Protein AF-A0A9W6WG86-F1 (afdb_monomer_lite)

Organism: Candida boidinii (NCBI:txid5477)

Sequence (240 aa):
MYLGVIKAGKPDTDNTTSKIIGYDLSSEAIPIIKFFTWFSIWSIPNFKLMKNILLVDENWELSTNLNFEIFNELIKLTKLAKSDLNLQNMKPIWLILFPEVNIFSKRDYYLQSELIEKYYLPKLNNLLYPRYSGIYNTIKALNYSNFSKLLDITIIYYRINKQNGDLIFQSPNLIEILFNNLPNGYKYNVLINVREKNLNKISDKRAKLEKWLERRWVKKDTIIENLKKDISKDFEKKII

Foldseek 3Di:
DWKWKQKQDDDDDDDDDDDDDDDDCPQDQAAQEWEDAQLAIDSDDDPVNVVSVVPPDRLDADDPVSLLVRCVVVQVLSVVLVPPPPVRNRHMYIYIYDQLNDDDDPVQLVVQVVVCVVVVADRFDQGHDGRQRRVLSVLLNPLPGSRFKIKTKDKWKWFQDPPPRDIDTDDDDPCLVVVQPDPPHTDIDIDMDIDIDTSNPADSDRVRNSVVVSVVSVVVRVVVVVVVVVVVVVSVVVVD

pLDDT: mean 79.05, std 17.45, range [31.5, 94.69]

Radius of gyration: 19.94 Å; chains: 1; bounding box: 44×52×59 Å

Secondary structure (DSSP, 8-state):
-EEEEEEES---------------GGGS---EEEEEETTEEESS--HHHHHHHHHS-TT----HHHHHHHHHHHHHHHHHHHHSS-TTS-PPEEEEE-TT-SPP-HHHHHHHHHHHHHTTPPP-SSSPPPPSHHHHHHHHHHTTSS--EEEEEEEEEEEE-TTT--EE--PPPHHHHHTTTSTT----EEEEEEEEEEGGGS--SHHHHHHHHHHHHHHHHHHHHHHHHHHHHHHHHHH-

Structure (mmCIF, N/CA/C/O backbone):
data_AF-A0A9W6WG86-F1
#
_entry.id   AF-A0A9W6WG86-F1
#
loop_
_atom_site.group_PDB
_atom_site.id
_atom_site.type_symbol
_atom_site.label_atom_id
_atom_site.label_alt_id
_atom_site.label_comp_id
_atom_site.label_asym_id
_atom_site.label_entity_id
_atom_site.label_seq_id
_atom_site.pdbx_PDB_ins_code
_atom_site.Cartn_x
_atom_site.Cartn_y
_atom_site.Cartn_z
_atom_site.occupancy
_atom_site.B_iso_or_equiv
_atom_site.auth_seq_id
_atom_site.auth_comp_id
_atom_site.auth_asym_id
_atom_site.auth_atom_id
_atom_site.pdbx_PDB_model_num
ATOM 1 N N . MET A 1 1 ? 6.369 0.958 -6.674 1.00 31.86 1 MET A N 1
ATOM 2 C CA . MET A 1 1 ? 6.137 1.294 -5.250 1.00 31.86 1 MET A CA 1
ATOM 3 C C . MET A 1 1 ? 4.636 1.449 -5.040 1.00 31.86 1 MET A C 1
ATOM 5 O O . MET A 1 1 ? 3.997 2.145 -5.825 1.00 31.86 1 MET A O 1
ATOM 9 N N . TYR A 1 2 ? 4.064 0.727 -4.075 1.00 31.50 2 TYR A N 1
ATOM 10 C CA . TYR A 1 2 ? 2.634 0.781 -3.750 1.00 31.50 2 TYR A CA 1
ATOM 11 C C . TYR A 1 2 ? 2.368 1.910 -2.752 1.00 31.50 2 TYR A C 1
ATOM 13 O O . TYR A 1 2 ? 3.147 2.088 -1.824 1.00 31.50 2 TYR A O 1
ATOM 21 N N . LEU A 1 3 ? 1.257 2.628 -2.913 1.00 37.34 3 LEU A N 1
ATOM 22 C CA . LEU A 1 3 ? 0.784 3.617 -1.948 1.00 37.34 3 LEU A CA 1
ATOM 23 C C . LEU A 1 3 ? -0.713 3.373 -1.723 1.00 37.34 3 LEU A C 1
ATOM 25 O O . LEU A 1 3 ? -1.521 3.532 -2.638 1.00 37.34 3 LEU A O 1
ATOM 29 N N . GLY A 1 4 ? -1.101 2.932 -0.530 1.00 34.00 4 GLY A N 1
ATOM 30 C CA . GLY A 1 4 ? -2.505 2.955 -0.127 1.00 34.00 4 GLY A CA 1
ATOM 31 C C . GLY A 1 4 ? -2.763 4.303 0.512 1.00 34.00 4 GLY A C 1
ATOM 32 O O . GLY A 1 4 ? -2.259 4.515 1.603 1.00 34.00 4 GLY A O 1
ATOM 33 N N . VAL A 1 5 ? -3.485 5.208 -0.145 1.00 41.06 5 VAL A N 1
ATOM 34 C CA . VAL A 1 5 ? -3.792 6.533 0.418 1.00 41.06 5 VAL A CA 1
ATOM 35 C C . VAL A 1 5 ? -5.241 6.533 0.872 1.00 41.06 5 VAL A C 1
ATOM 37 O O . VAL A 1 5 ? -6.146 6.373 0.065 1.00 41.06 5 VAL A O 1
ATOM 40 N N . ILE A 1 6 ? -5.498 6.711 2.159 1.00 40.00 6 ILE A N 1
ATOM 41 C CA . ILE A 1 6 ? -6.856 6.882 2.674 1.00 40.00 6 ILE A CA 1
ATOM 42 C C . ILE A 1 6 ? -7.103 8.384 2.797 1.00 40.00 6 ILE A C 1
ATOM 44 O O . ILE A 1 6 ? -6.425 9.062 3.572 1.00 40.00 6 ILE A O 1
ATOM 48 N N . LYS A 1 7 ? -8.038 8.905 1.992 1.00 33.34 7 LYS A N 1
ATOM 49 C CA . LYS A 1 7 ? -8.407 10.329 1.943 1.00 33.34 7 LYS A CA 1
ATOM 50 C C . LYS A 1 7 ? -9.557 10.568 2.923 1.00 33.34 7 LYS A C 1
ATOM 52 O O . LYS A 1 7 ? -10.623 9.963 2.793 1.00 33.34 7 LYS A O 1
ATOM 57 N N . ALA A 1 8 ? -9.360 11.479 3.874 1.00 33.34 8 ALA A N 1
ATOM 58 C CA . ALA A 1 8 ? -10.456 12.141 4.580 1.00 33.34 8 ALA A CA 1
ATOM 59 C C . ALA A 1 8 ? -10.755 13.480 3.886 1.00 33.34 8 ALA A C 1
ATOM 61 O O . ALA A 1 8 ? -9.876 14.334 3.783 1.00 33.34 8 ALA A O 1
ATOM 62 N N . GLY A 1 9 ? -11.981 13.645 3.383 1.00 38.25 9 GLY A N 1
ATOM 63 C CA . GLY A 1 9 ? -12.442 14.850 2.687 1.00 38.25 9 GLY A CA 1
ATOM 64 C C . GLY A 1 9 ? -13.835 14.664 2.074 1.00 38.25 9 GLY A C 1
ATOM 65 O O . GLY A 1 9 ? -14.315 13.532 1.974 1.00 38.25 9 GLY A O 1
ATOM 66 N N . LYS A 1 10 ? -14.488 15.777 1.712 1.00 33.28 10 LYS A N 1
ATOM 67 C CA . LYS A 1 10 ? -15.866 15.852 1.185 1.00 33.28 10 LYS A CA 1
ATOM 68 C C . LYS A 1 10 ? -16.090 14.845 0.032 1.00 33.28 10 LYS A C 1
ATOM 70 O O . LYS A 1 10 ? -15.150 14.580 -0.719 1.00 33.28 10 LYS A O 1
ATOM 75 N N . PRO A 1 11 ? -17.293 14.254 -0.123 1.00 33.31 11 PRO A N 1
ATOM 76 C CA . PRO A 1 11 ? -17.623 13.540 -1.352 1.00 33.31 11 PRO A CA 1
ATOM 77 C C . PRO A 1 11 ? -17.523 14.521 -2.525 1.00 33.31 11 PRO A C 1
ATOM 79 O O . PRO A 1 11 ? -18.187 15.554 -2.514 1.00 33.31 11 PRO A O 1
ATOM 82 N N . ASP A 1 12 ? -16.662 14.214 -3.492 1.00 38.97 12 ASP A N 1
ATOM 83 C CA . ASP A 1 12 ? -16.527 14.992 -4.722 1.00 38.97 12 ASP A CA 1
ATOM 84 C C . ASP A 1 12 ? -17.843 14.845 -5.515 1.00 38.97 12 ASP A C 1
ATOM 86 O O . ASP A 1 12 ? -18.096 13.806 -6.125 1.00 38.97 12 ASP A O 1
ATOM 90 N N . THR A 1 13 ? -18.734 15.837 -5.440 1.00 38.59 13 THR A N 1
ATOM 91 C CA . THR A 1 13 ? -19.790 16.027 -6.437 1.00 38.59 13 THR A CA 1
ATOM 92 C C . THR A 1 13 ? -19.152 16.773 -7.595 1.00 38.59 13 THR A C 1
ATOM 94 O O . THR A 1 13 ? -18.907 17.961 -7.452 1.00 38.59 13 THR A O 1
ATOM 97 N N . ASP A 1 14 ? -18.807 16.070 -8.674 1.00 35.75 14 ASP A N 1
ATOM 98 C CA . ASP A 1 14 ? -19.058 16.544 -10.039 1.00 35.75 14 ASP A CA 1
ATOM 99 C C . ASP A 1 14 ? -18.673 15.488 -11.085 1.00 35.75 14 ASP A C 1
ATOM 101 O O . ASP A 1 14 ? -17.540 15.017 -11.178 1.00 35.75 14 ASP A O 1
ATOM 105 N N . ASN A 1 15 ? -19.671 15.118 -11.890 1.00 40.50 15 ASN A N 1
ATOM 106 C CA . ASN A 1 15 ? -19.494 14.456 -13.173 1.00 40.50 15 ASN A CA 1
ATOM 107 C C . ASN A 1 15 ? -18.998 15.509 -14.169 1.00 40.50 15 ASN A C 1
ATOM 109 O O . ASN A 1 15 ? -19.814 16.233 -14.732 1.00 40.50 15 ASN A O 1
ATOM 113 N N . THR A 1 16 ? -17.700 15.574 -14.446 1.00 35.38 16 THR A N 1
ATOM 114 C CA . THR A 1 16 ? -17.214 16.265 -15.647 1.00 35.38 16 THR A CA 1
ATOM 115 C C .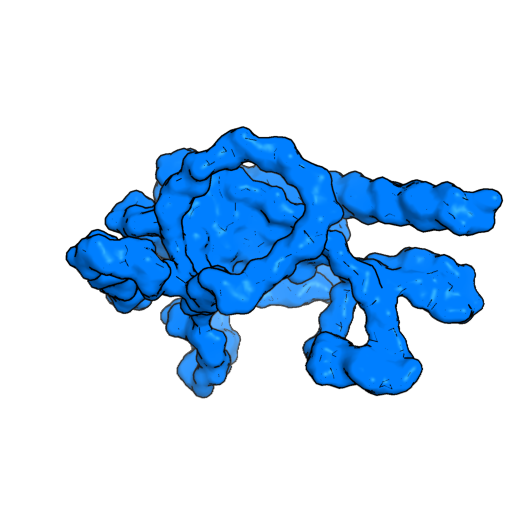 THR A 1 16 ? -16.031 15.532 -16.270 1.00 35.38 16 THR A C 1
ATOM 117 O O . THR A 1 16 ? -14.985 15.295 -15.674 1.00 35.38 16 THR A O 1
ATOM 120 N N . THR A 1 17 ? -16.243 15.138 -17.522 1.00 39.38 17 THR A N 1
ATOM 121 C CA . THR A 1 17 ? -15.258 14.635 -18.479 1.00 39.38 17 THR A CA 1
ATOM 122 C C . THR A 1 17 ? -14.070 15.592 -18.596 1.00 39.38 17 THR A C 1
ATOM 124 O O . THR A 1 17 ? -14.258 16.729 -19.028 1.00 39.38 17 THR A O 1
ATOM 127 N N . SER A 1 18 ? -12.850 15.152 -18.275 1.00 35.91 18 SER A N 1
ATOM 128 C CA . SER A 1 18 ? -11.655 15.995 -18.388 1.00 35.91 18 SER A CA 1
ATOM 129 C C . SER A 1 18 ? -10.766 15.603 -19.573 1.00 35.91 18 SER A C 1
ATOM 131 O O . SER A 1 18 ? -10.095 14.572 -19.599 1.00 35.91 18 SER A O 1
ATOM 133 N N . LYS A 1 19 ? -10.738 16.503 -20.564 1.00 33.78 19 LYS A N 1
ATOM 134 C CA . LYS A 1 19 ? -9.558 16.768 -21.396 1.00 33.78 19 LYS A CA 1
ATOM 135 C C . LYS A 1 19 ? -8.449 17.258 -20.456 1.00 33.78 19 LYS A C 1
ATOM 137 O O . LYS A 1 19 ? -8.702 18.121 -19.620 1.00 33.78 19 LYS A O 1
ATOM 142 N N . ILE A 1 20 ? -7.246 16.701 -20.576 1.00 42.41 20 ILE A N 1
ATOM 143 C CA . ILE A 1 20 ? -6.110 17.026 -19.703 1.00 42.41 20 ILE A CA 1
ATOM 144 C C . ILE A 1 20 ? -5.579 18.413 -20.089 1.00 42.41 20 ILE A C 1
ATOM 146 O O . ILE A 1 20 ? -4.852 18.556 -21.069 1.00 42.41 20 ILE A O 1
ATOM 150 N N . ILE A 1 21 ? -5.973 19.429 -19.325 1.00 35.91 21 ILE A N 1
ATOM 151 C CA . ILE A 1 21 ? -5.369 20.765 -19.297 1.00 35.91 21 ILE A CA 1
ATOM 152 C C . ILE A 1 21 ? -4.669 20.861 -17.938 1.00 35.91 21 ILE A C 1
ATOM 154 O O . ILE A 1 21 ? -5.223 20.406 -16.938 1.00 35.91 21 ILE A O 1
ATOM 158 N N . GLY A 1 22 ? -3.427 21.352 -17.915 1.00 38.06 22 GLY A N 1
ATOM 159 C CA . GLY A 1 22 ? -2.610 21.433 -16.702 1.00 38.06 22 GLY A CA 1
ATOM 160 C C . GLY A 1 22 ? -3.367 22.089 -15.546 1.00 38.06 22 GLY A C 1
ATOM 161 O O . GLY A 1 22 ? -3.890 23.190 -15.696 1.00 38.06 22 GLY A O 1
ATOM 162 N N . TYR A 1 23 ? -3.439 21.387 -14.417 1.00 45.69 23 TYR A N 1
ATOM 163 C CA . TYR A 1 23 ? -4.102 21.858 -13.206 1.00 45.69 23 TYR A CA 1
ATOM 164 C C . TYR A 1 23 ? -3.148 22.763 -12.418 1.00 45.69 23 TYR A C 1
ATOM 166 O O . TYR A 1 23 ? -2.029 22.359 -12.098 1.00 45.69 23 TYR A O 1
ATOM 174 N N . ASP A 1 24 ? -3.589 23.983 -12.114 1.00 38.53 24 ASP A N 1
ATOM 175 C CA . ASP A 1 24 ? -2.878 24.915 -11.240 1.00 38.53 24 ASP A CA 1
ATOM 176 C C . ASP A 1 24 ? -3.081 24.510 -9.768 1.00 38.53 24 ASP A C 1
ATOM 178 O O . ASP A 1 24 ? -4.187 24.576 -9.232 1.00 38.53 24 ASP A O 1
ATOM 182 N N . LEU A 1 25 ? -2.005 24.053 -9.122 1.00 52.09 25 LEU A N 1
ATOM 183 C CA . LEU A 1 25 ? -1.993 23.534 -7.746 1.00 52.09 25 LEU A CA 1
ATOM 184 C C . LEU A 1 25 ? -1.896 24.638 -6.677 1.00 52.09 25 LEU A C 1
ATOM 186 O O . LEU A 1 25 ? -1.922 24.335 -5.486 1.00 52.09 25 LEU A O 1
ATOM 190 N N . SER A 1 26 ? -1.749 25.908 -7.072 1.00 53.91 26 SER A N 1
ATOM 191 C CA . SER A 1 26 ? -1.513 27.026 -6.144 1.00 53.91 26 SER A CA 1
ATOM 192 C C . SER A 1 26 ? -2.712 27.364 -5.245 1.00 53.91 26 SER A C 1
ATOM 194 O O . SER A 1 26 ? -2.532 27.948 -4.176 1.00 53.91 26 SER A O 1
ATOM 196 N N . SER A 1 27 ? -3.921 26.965 -5.649 1.00 54.91 27 SER A N 1
ATOM 197 C CA . SER A 1 27 ? -5.179 27.248 -4.945 1.00 54.91 27 SER A CA 1
ATOM 198 C C . SER A 1 27 ? -5.667 26.113 -4.034 1.00 54.91 27 SER A C 1
ATOM 200 O O . SER A 1 27 ? -6.603 26.310 -3.258 1.00 54.91 27 SER A O 1
ATOM 202 N N . GLU A 1 28 ? -5.039 24.933 -4.082 1.00 61.84 28 GLU A N 1
ATOM 203 C CA . GLU A 1 28 ? -5.470 23.781 -3.290 1.00 61.84 28 GLU A CA 1
ATOM 204 C C . GLU A 1 28 ? -4.754 23.695 -1.936 1.00 61.84 28 GLU A C 1
ATOM 206 O O . GLU A 1 28 ? -3.539 23.858 -1.801 1.00 61.84 28 GLU A O 1
ATOM 211 N N . ALA A 1 29 ? -5.523 23.376 -0.895 1.00 65.94 29 ALA A N 1
ATOM 212 C CA . ALA A 1 29 ? -4.986 23.129 0.432 1.00 65.94 29 ALA A CA 1
ATOM 213 C C 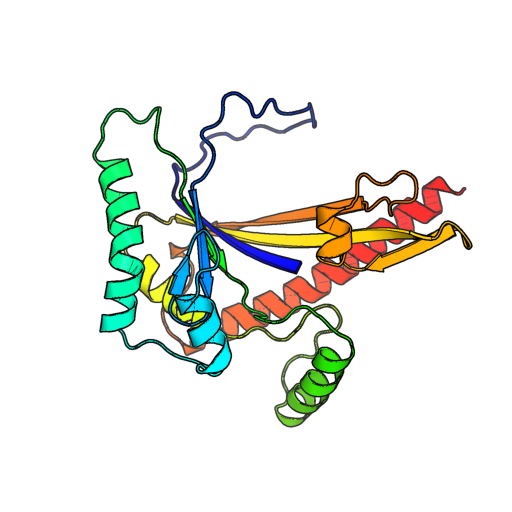. ALA A 1 29 ? -4.102 21.867 0.429 1.00 65.94 29 ALA A C 1
ATOM 215 O O . ALA A 1 29 ? -4.594 20.749 0.268 1.00 65.94 29 ALA A O 1
ATOM 216 N N . ILE A 1 30 ? -2.796 22.043 0.663 1.00 74.25 30 ILE A N 1
ATOM 217 C CA . ILE A 1 30 ? -1.825 20.939 0.722 1.00 74.25 30 ILE A CA 1
ATOM 218 C C . ILE A 1 30 ? -2.271 19.904 1.774 1.00 74.25 30 ILE A C 1
ATOM 220 O O . ILE A 1 30 ? -2.475 20.276 2.941 1.00 74.25 30 ILE A O 1
ATOM 224 N N . PRO A 1 31 ? -2.402 18.612 1.405 1.00 81.62 31 PRO A N 1
ATOM 225 C CA . PRO A 1 31 ? -2.816 17.576 2.337 1.00 81.62 31 PRO A CA 1
ATOM 226 C C . PRO A 1 31 ? -1.791 17.363 3.451 1.00 81.62 31 PRO A C 1
ATOM 228 O O . PRO A 1 31 ? -0.579 17.389 3.234 1.00 81.62 31 PRO A O 1
ATOM 231 N N . ILE A 1 32 ? -2.282 17.052 4.650 1.00 84.31 32 ILE A N 1
ATOM 232 C CA . ILE A 1 32 ? -1.442 16.556 5.740 1.00 84.31 32 ILE A CA 1
ATOM 233 C C . ILE A 1 32 ? -1.171 15.076 5.481 1.00 84.31 32 ILE A C 1
ATOM 235 O O . ILE A 1 32 ? -2.072 14.240 5.577 1.00 84.31 32 ILE A O 1
ATOM 239 N N . ILE A 1 33 ? 0.085 14.756 5.181 1.00 88.12 33 ILE A N 1
ATOM 240 C CA . ILE A 1 33 ? 0.518 13.390 4.894 1.00 88.12 33 ILE A CA 1
ATOM 241 C C . ILE A 1 33 ? 0.973 12.704 6.185 1.00 88.12 33 ILE A C 1
ATOM 243 O O . ILE A 1 33 ? 1.777 13.230 6.968 1.00 88.12 33 ILE A O 1
ATOM 247 N N . LYS A 1 34 ? 0.433 11.510 6.409 1.00 91.12 34 LYS A N 1
ATOM 248 C CA . LYS A 1 34 ? 0.747 10.628 7.529 1.00 91.12 34 LYS A CA 1
ATOM 249 C C . LYS A 1 34 ? 1.015 9.235 6.984 1.00 91.12 34 LYS A C 1
ATOM 251 O O . LYS A 1 34 ? 0.309 8.770 6.101 1.00 91.12 34 LYS A O 1
ATOM 256 N N . PHE A 1 35 ? 1.997 8.553 7.538 1.00 91.31 35 PHE A N 1
ATOM 257 C CA . PHE A 1 35 ? 2.336 7.173 7.230 1.00 91.31 35 PHE A CA 1
ATOM 258 C C . PHE A 1 35 ? 2.024 6.316 8.443 1.00 91.31 35 PHE A C 1
ATOM 260 O O . PHE A 1 35 ? 2.289 6.739 9.567 1.00 91.31 35 PHE A O 1
ATOM 267 N N .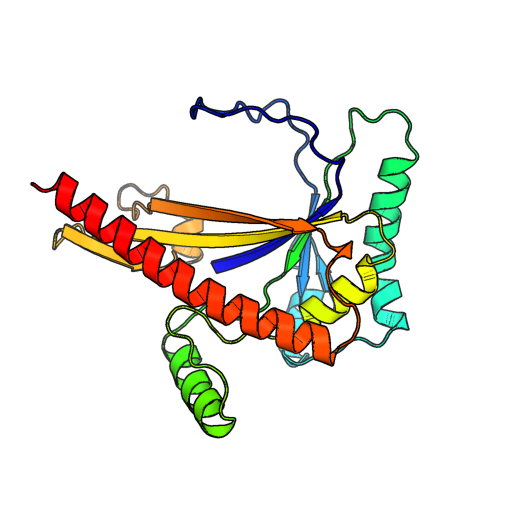 PHE A 1 36 ? 1.491 5.117 8.224 1.00 91.25 36 PHE A N 1
ATOM 268 C CA . PHE A 1 36 ? 1.298 4.141 9.291 1.00 91.25 36 PHE A CA 1
ATOM 269 C C . PHE A 1 36 ? 2.083 2.870 9.008 1.00 91.25 36 PHE A C 1
ATOM 271 O O . PHE A 1 36 ? 1.788 2.133 8.066 1.00 91.25 36 PHE A O 1
ATOM 278 N N . THR A 1 37 ? 3.106 2.643 9.828 1.00 87.50 37 THR A N 1
ATOM 279 C CA . THR A 1 37 ? 4.024 1.504 9.733 1.00 87.50 37 THR A CA 1
ATOM 280 C C . THR A 1 37 ? 4.633 1.213 11.116 1.00 87.50 37 THR A C 1
ATOM 282 O O . THR A 1 37 ? 4.795 2.134 11.916 1.00 87.50 37 THR A O 1
ATOM 285 N N . TRP A 1 38 ? 4.921 -0.060 11.427 1.00 83.81 38 TRP A N 1
ATOM 286 C CA . TRP A 1 38 ? 5.523 -0.522 12.698 1.00 83.81 38 TRP A CA 1
ATOM 287 C C . TRP A 1 38 ? 4.997 0.195 13.962 1.00 83.81 38 TRP A C 1
ATOM 289 O O . TRP A 1 38 ? 5.741 0.900 14.651 1.00 83.81 38 TRP A O 1
ATOM 299 N N . PHE A 1 39 ? 3.701 0.031 14.267 1.00 84.56 39 PHE A N 1
ATOM 300 C CA . PHE A 1 39 ? 3.032 0.608 15.454 1.00 84.56 39 PHE A CA 1
ATOM 301 C C . PHE A 1 39 ? 3.052 2.142 15.567 1.00 84.56 39 PHE A C 1
ATOM 303 O O . PHE A 1 39 ? 2.747 2.684 16.629 1.00 84.56 39 PHE A O 1
ATOM 310 N N . SER A 1 40 ? 3.425 2.867 14.514 1.00 85.88 40 SER A N 1
ATOM 311 C CA . SER A 1 40 ? 3.616 4.312 14.590 1.00 85.88 40 SER A CA 1
ATOM 312 C C . SER A 1 40 ? 2.942 5.029 13.432 1.00 85.88 40 SER A C 1
ATOM 314 O O . SER A 1 40 ? 3.029 4.603 12.278 1.00 85.88 40 SER A O 1
ATOM 316 N N . ILE A 1 41 ? 2.293 6.147 13.754 1.00 89.12 41 ILE A N 1
ATOM 317 C CA . ILE A 1 41 ? 1.796 7.111 12.780 1.00 89.12 41 ILE A CA 1
ATOM 318 C C . ILE A 1 41 ? 2.755 8.294 12.773 1.00 89.12 41 ILE A C 1
ATOM 320 O O . ILE A 1 41 ? 2.995 8.915 13.807 1.00 89.12 41 ILE A O 1
ATOM 324 N N . TRP A 1 42 ? 3.319 8.610 11.614 1.00 89.38 42 TRP A N 1
ATOM 325 C CA . TRP A 1 42 ? 4.365 9.623 11.498 1.00 89.38 42 TRP A CA 1
ATOM 326 C C . TRP A 1 42 ? 4.231 10.432 10.208 1.00 89.38 42 TRP A C 1
ATOM 328 O O . TRP A 1 42 ? 3.672 9.965 9.224 1.00 89.38 42 TRP A O 1
ATOM 338 N N . SER A 1 43 ? 4.722 11.672 10.215 1.00 87.38 43 SER A N 1
ATOM 339 C CA . SER A 1 43 ? 4.854 12.499 8.998 1.00 87.38 43 SER A CA 1
ATOM 340 C C . SER A 1 43 ? 6.298 12.554 8.516 1.00 87.38 43 SER A C 1
ATOM 342 O O . SER A 1 43 ? 6.556 12.504 7.320 1.00 87.38 43 SER A O 1
ATOM 344 N N . ILE A 1 44 ? 7.232 12.623 9.465 1.00 86.56 44 ILE A N 1
ATOM 345 C CA . ILE A 1 44 ? 8.674 12.613 9.235 1.00 86.56 44 ILE A CA 1
ATOM 346 C C . ILE A 1 44 ? 9.239 11.427 10.029 1.00 86.56 44 ILE A C 1
ATOM 348 O O . ILE A 1 44 ? 8.817 11.234 11.177 1.00 86.56 44 ILE A O 1
ATOM 352 N N . PRO A 1 45 ? 10.144 10.618 9.449 1.00 85.06 45 PRO A N 1
ATOM 353 C CA . PRO A 1 45 ? 10.786 9.529 10.171 1.00 85.06 45 PRO A CA 1
ATOM 354 C C . PRO A 1 45 ? 11.481 10.060 11.428 1.00 85.06 45 PRO A C 1
ATOM 356 O O . PRO A 1 45 ? 12.245 11.020 11.363 1.00 85.06 45 PRO A O 1
ATOM 359 N N . ASN A 1 46 ? 11.214 9.444 12.578 1.00 87.94 46 ASN A N 1
ATOM 360 C CA . ASN A 1 46 ? 11.838 9.807 13.848 1.00 87.94 46 ASN A CA 1
ATOM 361 C C . ASN A 1 46 ? 12.600 8.616 14.443 1.00 87.94 46 ASN A C 1
ATOM 363 O O . ASN A 1 46 ? 12.444 7.472 14.014 1.00 87.94 46 ASN A O 1
ATOM 367 N N . PHE A 1 47 ? 13.424 8.871 15.460 1.00 87.94 47 PHE A N 1
ATOM 368 C CA . PHE A 1 47 ? 14.229 7.818 16.089 1.00 87.94 47 PHE A CA 1
ATOM 369 C C . PHE A 1 47 ? 13.368 6.697 16.697 1.00 87.94 47 PHE A C 1
ATOM 371 O O . PHE A 1 47 ? 13.752 5.530 16.676 1.00 87.94 47 PHE A O 1
ATOM 378 N N . LYS A 1 48 ? 12.160 7.030 17.174 1.00 87.06 48 LYS A N 1
ATOM 379 C CA . LYS A 1 48 ? 11.185 6.045 17.662 1.00 87.06 48 LYS A CA 1
ATOM 380 C C . LYS A 1 48 ? 10.773 5.068 16.557 1.00 87.06 48 LYS A C 1
ATOM 382 O O . LYS A 1 48 ? 10.748 3.869 16.802 1.00 87.06 48 LYS A O 1
ATOM 387 N N . LEU A 1 49 ? 10.506 5.557 15.346 1.00 85.81 49 LEU A N 1
ATOM 388 C CA . LEU A 1 49 ? 10.214 4.714 14.189 1.00 85.81 49 LEU A CA 1
ATOM 389 C C . LEU A 1 49 ? 11.397 3.803 13.852 1.00 85.81 49 LEU A C 1
ATOM 391 O O . LEU A 1 49 ? 11.193 2.613 13.655 1.00 85.81 49 LEU A O 1
ATOM 395 N N . MET A 1 50 ? 12.620 4.339 13.822 1.00 87.69 50 MET A N 1
ATOM 396 C CA . MET A 1 50 ? 13.814 3.533 13.531 1.00 87.69 50 MET A CA 1
ATOM 397 C C . MET A 1 50 ? 14.001 2.416 14.562 1.00 87.69 50 MET A C 1
ATOM 399 O O . MET A 1 50 ? 14.220 1.264 14.198 1.00 87.69 50 MET A O 1
ATOM 403 N N . LYS A 1 51 ? 13.827 2.732 15.851 1.00 88.19 51 LYS A N 1
ATOM 404 C CA . LYS A 1 51 ? 13.841 1.735 16.924 1.00 88.19 51 LYS A CA 1
ATOM 405 C C . LYS A 1 51 ? 12.752 0.678 16.726 1.00 88.19 51 LYS A C 1
ATOM 407 O O . LYS A 1 51 ? 13.027 -0.504 16.901 1.00 88.19 51 LYS A O 1
ATOM 412 N N . ASN A 1 52 ? 11.539 1.085 16.351 1.00 87.25 52 ASN A N 1
ATOM 413 C CA . ASN A 1 52 ? 10.458 0.143 16.078 1.00 87.25 52 ASN A CA 1
ATOM 414 C C . ASN A 1 52 ? 10.812 -0.783 14.909 1.00 87.25 52 ASN A C 1
ATOM 416 O O . ASN A 1 52 ? 10.656 -1.983 15.056 1.00 87.25 52 ASN A O 1
ATOM 420 N N . ILE A 1 53 ? 11.345 -0.264 13.799 1.00 87.00 53 ILE A N 1
ATOM 421 C CA . ILE A 1 53 ? 11.755 -1.081 12.642 1.00 87.00 53 ILE A CA 1
ATOM 422 C C . ILE A 1 53 ? 12.783 -2.150 13.043 1.00 87.00 53 ILE A C 1
ATOM 424 O O . ILE A 1 53 ? 12.717 -3.269 12.551 1.00 87.00 53 ILE A O 1
ATOM 428 N N . LEU A 1 54 ? 13.713 -1.825 13.946 1.00 86.12 54 LEU A N 1
ATOM 429 C CA . LEU A 1 54 ? 14.744 -2.766 14.399 1.00 86.12 54 LEU A CA 1
ATOM 430 C C . LEU A 1 54 ? 14.224 -3.837 15.368 1.00 86.12 54 LEU A C 1
ATOM 432 O O . LEU A 1 54 ? 14.771 -4.935 15.404 1.00 86.12 54 LEU A O 1
ATOM 436 N N . LEU A 1 55 ? 13.223 -3.512 16.190 1.00 86.88 55 LEU A N 1
ATOM 437 C CA . LEU A 1 55 ? 12.760 -4.385 17.277 1.00 86.88 55 LEU A CA 1
ATOM 438 C C . LEU A 1 55 ? 11.480 -5.154 16.951 1.00 86.88 55 LEU A C 1
ATOM 440 O O . LEU A 1 55 ? 11.188 -6.158 17.595 1.00 86.88 55 LEU A O 1
ATOM 444 N N . VAL A 1 56 ? 10.681 -4.653 16.015 1.00 83.81 56 VAL A N 1
ATOM 445 C CA . VAL A 1 56 ? 9.347 -5.166 15.727 1.00 83.81 56 VAL A CA 1
ATOM 446 C C . VAL A 1 56 ? 9.363 -5.977 14.438 1.00 83.81 56 VAL A C 1
ATOM 448 O O . VAL A 1 56 ? 9.670 -5.451 13.369 1.00 83.81 56 VAL A O 1
ATOM 451 N N . ASP A 1 57 ? 8.929 -7.233 14.543 1.00 82.62 57 ASP A N 1
ATOM 452 C CA . ASP A 1 57 ? 8.670 -8.106 13.397 1.00 82.62 57 ASP A CA 1
ATOM 453 C C . ASP A 1 57 ? 7.605 -7.494 12.479 1.00 82.62 57 ASP A C 1
ATOM 455 O O . ASP A 1 57 ? 6.609 -6.941 12.932 1.00 82.62 57 ASP A O 1
ATOM 459 N N . GLU A 1 58 ? 7.793 -7.635 11.176 1.00 74.88 58 GLU A N 1
ATOM 460 C CA . GLU A 1 58 ? 6.917 -7.168 10.112 1.00 74.88 58 GLU A CA 1
ATOM 461 C C . GLU A 1 58 ? 5.487 -7.742 10.186 1.00 74.88 58 GLU A C 1
ATOM 463 O O . GLU A 1 58 ? 4.555 -7.111 9.680 1.00 74.88 58 GLU A O 1
ATOM 468 N N . ASN A 1 59 ? 5.295 -8.896 10.838 1.00 77.81 59 ASN A N 1
ATOM 469 C CA . ASN A 1 59 ? 3.989 -9.541 11.058 1.00 77.81 59 ASN A CA 1
ATOM 470 C C . ASN A 1 59 ? 3.272 -9.089 12.343 1.00 77.81 59 ASN A C 1
ATOM 472 O O . ASN A 1 59 ? 2.403 -9.784 12.868 1.00 77.81 59 ASN A O 1
ATOM 476 N N . TRP A 1 60 ? 3.634 -7.923 12.865 1.00 83.06 60 TRP A N 1
ATOM 477 C CA . TRP A 1 60 ? 3.089 -7.380 14.098 1.00 83.06 60 TRP A CA 1
ATOM 478 C C . TRP A 1 60 ? 1.573 -7.172 14.100 1.00 83.06 60 TRP A C 1
ATOM 480 O O . TRP A 1 60 ? 0.989 -6.813 13.084 1.00 83.06 60 TRP A O 1
ATOM 490 N N . GLU A 1 61 ? 0.936 -7.257 15.269 1.00 81.56 61 GLU A N 1
ATOM 491 C CA . GLU A 1 61 ? -0.480 -6.925 15.450 1.00 81.56 61 GLU A CA 1
ATOM 492 C C . GLU A 1 61 ? -0.706 -6.006 16.646 1.00 81.56 61 GLU A C 1
ATOM 494 O O . GLU A 1 61 ? -0.016 -6.084 17.661 1.00 81.56 61 GLU A O 1
ATOM 499 N N . LEU A 1 62 ? -1.697 -5.123 16.519 1.00 85.44 62 LEU A N 1
ATOM 500 C CA . LEU A 1 62 ? -2.103 -4.215 17.580 1.00 85.44 62 LEU A CA 1
ATOM 501 C C . LEU A 1 62 ? -3.252 -4.817 18.381 1.00 85.44 62 LEU A C 1
ATOM 503 O O . LEU A 1 62 ? -4.234 -5.308 17.818 1.00 85.44 62 LEU A O 1
ATOM 507 N N . SER A 1 63 ? -3.181 -4.681 19.705 1.00 85.44 63 SER A N 1
ATOM 508 C CA . SER A 1 63 ? -4.365 -4.848 20.544 1.00 85.44 63 SER A CA 1
ATOM 509 C C . SER A 1 63 ? -5.396 -3.772 20.195 1.00 85.44 63 SER A C 1
ATOM 511 O O . SER A 1 63 ? -5.058 -2.685 19.722 1.00 85.44 63 SER A O 1
ATOM 513 N N . THR A 1 64 ? -6.678 -4.054 20.421 1.00 84.06 64 THR A N 1
ATOM 514 C CA . THR A 1 64 ? -7.760 -3.113 20.092 1.00 84.06 64 THR A CA 1
ATOM 515 C C . THR A 1 64 ? -7.585 -1.766 20.775 1.00 84.06 64 THR A C 1
ATOM 517 O O . THR A 1 64 ? -7.754 -0.739 20.128 1.00 84.06 64 THR A O 1
ATOM 520 N N . ASN A 1 65 ? -7.201 -1.775 22.050 1.00 86.75 65 ASN A N 1
ATOM 521 C CA . ASN A 1 65 ? -7.062 -0.564 22.854 1.00 86.75 65 ASN A CA 1
ATOM 522 C C . ASN A 1 65 ? -5.921 0.308 22.323 1.00 86.75 65 ASN A C 1
ATOM 524 O O . ASN A 1 65 ? -6.137 1.479 22.022 1.00 86.75 65 ASN A O 1
ATOM 528 N N . LEU A 1 66 ? -4.751 -0.294 22.091 1.00 86.12 66 LEU A N 1
ATOM 529 C CA . LEU A 1 66 ? -3.592 0.411 21.547 1.00 86.12 66 LEU A CA 1
ATOM 530 C C . LEU A 1 66 ? -3.858 0.920 20.123 1.00 86.12 66 LEU A C 1
ATOM 532 O O . LEU A 1 66 ? -3.431 2.014 19.760 1.00 86.12 66 LEU A O 1
ATOM 536 N N . ASN A 1 67 ? -4.606 0.158 19.320 1.00 86.88 67 ASN A N 1
ATOM 537 C CA . ASN A 1 67 ? -5.025 0.598 17.994 1.00 86.88 67 ASN A CA 1
ATOM 538 C C . ASN A 1 67 ? -5.892 1.865 18.074 1.00 86.88 67 ASN A C 1
ATOM 540 O O . ASN A 1 67 ? -5.642 2.829 17.356 1.00 86.88 67 ASN A O 1
ATOM 544 N N . PHE A 1 68 ? -6.872 1.910 18.980 1.00 85.31 68 PHE A N 1
ATOM 545 C CA . PHE A 1 68 ? -7.655 3.127 19.187 1.00 85.31 68 PHE A CA 1
ATOM 546 C C . PHE A 1 68 ? -6.787 4.282 19.688 1.00 85.31 68 PHE A C 1
ATOM 548 O O . PHE A 1 68 ? -6.895 5.375 19.150 1.00 85.31 68 PHE A O 1
ATOM 555 N N . GLU A 1 69 ? -5.888 4.060 20.647 1.00 87.50 69 GLU A N 1
ATOM 556 C CA . GLU A 1 69 ? -4.994 5.106 21.164 1.00 87.50 69 GLU A CA 1
ATOM 557 C C . GLU A 1 69 ? -4.122 5.740 20.076 1.00 87.50 69 GLU A C 1
ATOM 559 O O . GLU A 1 69 ? -4.071 6.966 19.973 1.00 87.50 69 GLU A O 1
ATOM 564 N N . ILE A 1 70 ? -3.498 4.922 19.225 1.00 87.19 70 ILE A N 1
ATOM 565 C CA . ILE A 1 70 ? -2.640 5.393 18.130 1.00 87.19 70 ILE A CA 1
ATOM 566 C C . ILE A 1 70 ? -3.445 6.211 17.113 1.00 87.19 70 ILE A C 1
ATOM 568 O O . ILE A 1 70 ? -3.003 7.269 16.663 1.00 87.19 70 ILE A O 1
ATOM 572 N N . PHE A 1 71 ? -4.641 5.746 16.751 1.00 89.88 71 PHE A N 1
ATOM 573 C CA . PHE A 1 71 ? -5.475 6.413 15.751 1.00 89.88 71 PHE A CA 1
ATOM 574 C C . PHE A 1 71 ? -6.334 7.547 16.324 1.00 89.88 71 PHE A C 1
ATOM 576 O O . PHE A 1 71 ? -6.853 8.356 15.554 1.00 89.88 71 PHE A O 1
ATOM 583 N N . ASN A 1 72 ? -6.467 7.664 17.647 1.00 86.94 72 ASN A N 1
ATOM 584 C CA . ASN A 1 72 ? -7.286 8.690 18.293 1.00 86.94 72 ASN A CA 1
ATOM 585 C C . ASN A 1 72 ? -6.8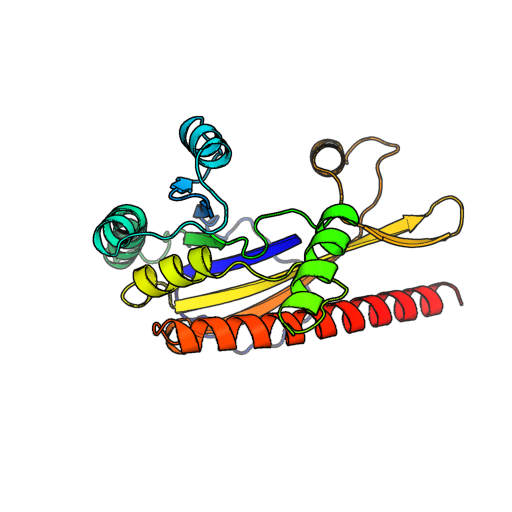29 10.102 17.929 1.00 86.94 72 ASN A C 1
ATOM 587 O O . ASN A 1 72 ? -7.675 10.973 17.737 1.00 86.94 72 ASN A O 1
ATOM 591 N N . GLU A 1 73 ? -5.521 10.337 17.804 1.00 83.31 73 GLU A N 1
ATOM 592 C CA . GLU A 1 73 ? -4.992 11.631 17.363 1.00 83.31 73 GLU A CA 1
ATOM 593 C C . GLU A 1 73 ? -5.479 11.969 15.946 1.00 83.31 73 GLU A C 1
ATOM 595 O O . GLU A 1 73 ? -6.049 13.038 15.728 1.00 83.31 73 GLU A O 1
ATOM 600 N N . LEU A 1 74 ? -5.374 11.024 15.003 1.00 84.62 74 LEU A N 1
ATOM 601 C CA . LEU A 1 74 ? -5.891 11.206 13.644 1.00 84.62 74 LEU A CA 1
ATOM 602 C C . LEU A 1 74 ? -7.403 11.434 13.630 1.00 84.62 74 LEU A C 1
ATOM 604 O O . LEU A 1 74 ? -7.890 12.335 12.948 1.00 84.62 74 LEU A O 1
ATOM 608 N N . ILE A 1 75 ? -8.159 10.642 14.390 1.00 84.00 75 ILE A N 1
ATOM 609 C CA . ILE A 1 75 ? -9.618 10.761 14.445 1.00 84.00 75 ILE A CA 1
ATOM 610 C C . ILE A 1 75 ? -10.013 12.125 15.022 1.00 84.00 75 ILE A C 1
ATOM 612 O O . ILE A 1 75 ? -10.885 12.784 14.456 1.00 84.00 75 ILE A O 1
ATOM 616 N N . LYS A 1 76 ? -9.356 12.593 16.092 1.00 83.19 76 LYS A N 1
ATOM 617 C CA . LYS A 1 76 ? -9.575 13.932 16.664 1.00 83.19 76 LYS A CA 1
ATOM 618 C C . LYS A 1 76 ? -9.304 15.027 15.637 1.00 83.19 76 LYS A C 1
ATOM 620 O O . LYS A 1 76 ? -10.168 15.879 15.452 1.00 83.19 76 LYS A O 1
ATOM 625 N N . LEU A 1 77 ? -8.183 14.954 14.915 1.00 75.69 77 LEU A N 1
ATOM 626 C CA . LEU A 1 77 ? -7.863 15.904 13.844 1.00 75.69 77 LEU A CA 1
ATOM 627 C C . LEU A 1 77 ? -8.965 15.938 12.777 1.00 75.69 77 LEU A C 1
ATOM 629 O O . LEU A 1 77 ? -9.419 17.013 12.400 1.00 75.69 77 LEU A O 1
ATOM 633 N N . THR A 1 78 ? -9.474 14.777 12.351 1.00 74.31 78 THR A N 1
ATOM 634 C CA . THR A 1 78 ? -10.576 14.732 11.372 1.00 74.31 78 THR A CA 1
ATOM 635 C C . THR A 1 78 ? -11.925 15.211 11.912 1.00 74.31 78 THR A C 1
ATOM 637 O O . THR A 1 78 ? -12.780 15.605 11.121 1.00 74.31 78 THR A O 1
ATOM 640 N N . LYS A 1 79 ? -12.164 15.137 13.229 1.00 74.44 79 LYS A N 1
ATOM 641 C CA . LYS A 1 79 ? -13.404 15.615 13.864 1.00 74.44 79 LYS A CA 1
ATOM 642 C C . LYS A 1 79 ? -13.384 17.129 14.053 1.00 74.44 79 LYS A C 1
ATOM 644 O O . LYS A 1 79 ? -14.355 17.771 13.673 1.00 74.44 79 LYS A O 1
ATOM 649 N N . LEU A 1 80 ? -12.277 17.678 14.559 1.00 67.44 80 LEU A N 1
ATOM 650 C CA . LEU A 1 80 ? -12.067 19.126 14.697 1.00 67.44 80 LEU A CA 1
ATOM 651 C C . LEU A 1 80 ? -12.205 19.830 13.344 1.00 67.44 80 LEU A C 1
ATOM 653 O O . LEU A 1 80 ? -12.945 20.796 13.201 1.00 67.44 80 LEU A O 1
ATOM 657 N N . ALA A 1 81 ? -11.602 19.237 12.316 1.00 61.88 81 ALA A N 1
ATOM 658 C CA . ALA A 1 81 ? -11.690 19.707 10.942 1.00 61.88 81 ALA A CA 1
ATOM 659 C C . ALA A 1 81 ? -13.124 19.710 10.356 1.00 61.88 81 ALA A C 1
ATOM 661 O O . ALA A 1 81 ? -13.356 20.338 9.329 1.00 61.88 81 ALA A O 1
ATOM 662 N N . LYS A 1 82 ? -14.082 19.007 10.980 1.00 62.59 82 LYS A N 1
ATOM 663 C CA . LYS A 1 82 ? -15.498 18.960 10.574 1.00 62.59 82 LYS A CA 1
ATOM 664 C C . LYS A 1 82 ? -16.386 19.907 11.395 1.00 62.59 82 LYS A C 1
ATOM 666 O O . LYS A 1 82 ? -17.445 20.288 10.906 1.00 62.59 82 LYS A O 1
ATOM 671 N N . SER A 1 83 ? -15.999 20.235 12.632 1.00 58.62 83 SER A N 1
ATOM 672 C CA . SER A 1 83 ? -16.756 21.129 13.521 1.00 58.62 83 SER A CA 1
ATOM 673 C C . SER A 1 83 ? -16.503 22.610 13.249 1.00 58.62 83 SER A C 1
ATOM 675 O O . SER A 1 83 ? -17.390 23.421 13.500 1.00 58.62 83 SER A O 1
ATOM 677 N N . ASP A 1 84 ? -15.333 22.963 12.710 1.00 57.16 84 ASP A N 1
ATOM 678 C CA . ASP A 1 84 ? -15.083 24.317 12.220 1.00 57.16 84 ASP A CA 1
ATOM 679 C C . ASP A 1 84 ? -15.931 24.569 10.963 1.00 57.16 84 ASP A C 1
ATOM 681 O O . ASP A 1 84 ? -15.604 24.143 9.856 1.00 57.16 84 ASP A O 1
ATOM 685 N N . LEU A 1 85 ? -17.049 25.277 11.147 1.00 47.03 85 LEU A N 1
ATOM 686 C CA . LEU A 1 85 ? -18.028 25.669 10.121 1.00 47.03 85 LEU A CA 1
ATOM 687 C C . LEU A 1 85 ? -17.440 26.488 8.950 1.00 47.03 85 LEU A C 1
ATOM 689 O O . LEU A 1 85 ? -18.113 26.672 7.937 1.00 47.03 85 LEU A O 1
ATOM 693 N N . ASN A 1 86 ? -16.177 26.913 9.031 1.00 46.72 86 ASN A N 1
ATOM 694 C CA . ASN A 1 86 ? -15.438 27.542 7.936 1.00 46.72 86 ASN A CA 1
ATOM 695 C C . ASN A 1 86 ? -14.746 26.478 7.066 1.00 46.72 86 ASN A C 1
ATOM 697 O O . ASN A 1 86 ? -13.522 26.361 7.014 1.00 46.72 86 ASN A O 1
ATOM 701 N N . LEU A 1 87 ? -15.574 25.719 6.342 1.00 51.34 87 LEU A N 1
ATOM 702 C CA . LEU A 1 87 ? -15.250 24.628 5.405 1.00 51.34 87 LEU A CA 1
ATOM 703 C C . LEU A 1 87 ? -14.207 24.945 4.310 1.00 51.34 87 LEU A C 1
ATOM 705 O O . LEU A 1 87 ? -13.840 24.047 3.556 1.00 51.34 87 LEU A O 1
ATOM 709 N N . GLN A 1 88 ? -13.737 26.187 4.192 1.00 49.12 88 GLN A N 1
ATOM 710 C CA . GLN A 1 88 ? -12.834 26.624 3.122 1.00 49.12 88 GLN A CA 1
ATOM 711 C C . GLN A 1 88 ? -11.350 26.315 3.402 1.00 49.12 88 GLN A C 1
ATOM 713 O O . GLN A 1 88 ? -10.580 26.197 2.458 1.00 49.12 88 GLN A O 1
ATOM 718 N N . ASN A 1 89 ? -10.954 26.087 4.664 1.00 51.22 89 ASN A N 1
ATOM 719 C CA . ASN A 1 89 ? -9.546 25.860 5.047 1.00 51.22 89 ASN A CA 1
ATOM 720 C C . ASN A 1 89 ? -9.240 24.434 5.543 1.00 51.22 89 ASN A C 1
ATOM 722 O O . ASN A 1 89 ? -8.178 24.187 6.126 1.00 51.22 89 ASN A O 1
ATOM 726 N N . MET A 1 90 ? -10.148 23.475 5.334 1.00 60.06 90 MET A N 1
ATOM 727 C CA . MET A 1 90 ? -9.932 22.096 5.774 1.00 60.06 90 MET A CA 1
ATOM 728 C C . MET A 1 90 ? -8.818 21.437 4.947 1.00 60.06 90 MET A C 1
ATOM 730 O O . MET A 1 90 ? -9.029 21.059 3.796 1.00 60.06 90 MET A O 1
ATOM 734 N N . LYS A 1 91 ? -7.638 21.238 5.546 1.00 68.69 91 LYS A N 1
ATOM 735 C CA . LYS A 1 91 ? -6.564 20.472 4.900 1.00 68.69 91 LYS A CA 1
ATOM 736 C C . LYS A 1 91 ? -6.934 18.983 4.873 1.00 68.69 91 LYS A C 1
ATOM 738 O O . LYS A 1 91 ? -7.150 18.403 5.943 1.00 68.69 91 LYS A O 1
ATOM 743 N N . PRO A 1 92 ? -6.999 18.339 3.694 1.00 77.25 92 PRO A N 1
ATOM 744 C CA . PRO A 1 92 ? -7.275 16.911 3.615 1.00 77.25 92 PRO A CA 1
ATOM 745 C C . PRO A 1 92 ? -6.179 16.118 4.334 1.00 77.25 92 PRO A C 1
ATOM 747 O O . PRO A 1 92 ? -4.996 16.422 4.206 1.00 77.25 92 PRO A O 1
ATOM 750 N N . ILE A 1 93 ? -6.556 15.087 5.092 1.00 83.56 93 ILE A N 1
ATOM 751 C CA . ILE A 1 93 ? -5.590 14.201 5.758 1.00 83.56 93 ILE A CA 1
ATOM 752 C C . ILE A 1 93 ? -5.458 12.929 4.932 1.00 83.56 93 ILE A C 1
ATOM 754 O O . ILE A 1 93 ? -6.459 12.279 4.614 1.00 83.56 93 ILE A O 1
ATOM 758 N N . TRP A 1 94 ? -4.222 12.597 4.571 1.00 88.31 94 TRP A N 1
ATOM 759 C CA . TRP A 1 94 ? -3.873 11.420 3.787 1.00 88.31 94 TRP A CA 1
ATOM 760 C C . TRP A 1 94 ? -3.104 10.449 4.667 1.00 88.31 94 TRP A C 1
ATOM 762 O O . TRP A 1 94 ? -1.979 10.734 5.078 1.00 88.31 94 TRP A O 1
ATOM 772 N N . LEU A 1 95 ? -3.715 9.298 4.947 1.00 91.19 95 LEU A N 1
ATOM 773 C CA . LEU A 1 95 ? -3.037 8.205 5.630 1.00 91.19 95 LEU A CA 1
ATOM 774 C C . LEU A 1 95 ? -2.495 7.209 4.611 1.00 91.19 95 LEU A C 1
ATOM 776 O O . LEU A 1 95 ? -3.253 6.629 3.837 1.00 91.19 95 LEU A O 1
ATOM 780 N N . ILE A 1 96 ? -1.188 7.004 4.643 1.00 92.00 96 ILE A N 1
ATOM 781 C CA . ILE A 1 96 ? -0.445 6.192 3.698 1.00 92.00 96 ILE A CA 1
ATOM 782 C C . ILE A 1 96 ? -0.065 4.852 4.320 1.00 92.00 96 ILE A C 1
ATOM 784 O O . ILE A 1 96 ? 0.530 4.796 5.398 1.00 92.00 96 ILE A O 1
ATOM 788 N N . LEU A 1 97 ? -0.362 3.780 3.587 1.00 91.62 97 LEU A N 1
ATOM 789 C CA . LEU A 1 97 ? -0.050 2.400 3.935 1.00 91.62 97 LEU A CA 1
ATOM 790 C C . LEU A 1 97 ? 0.823 1.735 2.872 1.00 91.62 97 LEU A C 1
ATOM 792 O O . LEU A 1 97 ? 0.591 1.897 1.668 1.00 91.62 97 LEU A O 1
ATOM 796 N N . PHE A 1 98 ? 1.744 0.893 3.342 1.00 89.19 98 PHE A N 1
ATOM 797 C CA . PHE A 1 98 ? 2.603 0.039 2.524 1.00 89.19 98 PHE A CA 1
ATOM 798 C C . PHE A 1 98 ? 2.381 -1.431 2.891 1.00 89.19 98 PHE A C 1
ATOM 800 O O . PHE A 1 98 ? 3.048 -1.942 3.785 1.00 89.19 98 PHE A O 1
ATOM 807 N N . PRO A 1 99 ? 1.446 -2.133 2.234 1.00 88.12 99 PRO A N 1
ATOM 808 C CA . PRO A 1 99 ? 1.122 -3.510 2.600 1.00 88.12 99 PRO A CA 1
ATOM 809 C C . PRO A 1 99 ? 2.253 -4.488 2.297 1.00 88.12 99 PRO A C 1
ATOM 811 O O . PRO A 1 99 ? 2.423 -5.448 3.027 1.00 88.12 99 PRO A O 1
ATOM 814 N N . GLU A 1 100 ? 3.067 -4.243 1.273 1.00 82.31 100 GLU A N 1
ATOM 815 C CA . GLU A 1 100 ? 4.259 -5.062 0.996 1.00 82.31 100 GLU A CA 1
ATOM 816 C C . GLU A 1 100 ? 5.354 -4.866 2.046 1.00 82.31 100 GLU A C 1
ATOM 818 O O . GLU A 1 100 ? 6.159 -5.771 2.247 1.00 82.31 100 GLU A O 1
ATOM 823 N N . VAL A 1 101 ? 5.342 -3.712 2.737 1.00 78.00 101 VAL A N 1
ATOM 824 C CA . VAL A 1 101 ? 6.295 -3.245 3.762 1.00 78.00 101 VAL A CA 1
ATOM 825 C C . VAL A 1 101 ? 7.738 -3.084 3.250 1.00 78.00 101 VAL A C 1
ATOM 827 O O . VAL A 1 101 ? 8.381 -2.090 3.581 1.00 78.00 101 VAL A O 1
ATOM 830 N N . ASN A 1 102 ? 8.201 -3.973 2.373 1.00 82.69 102 ASN A N 1
ATOM 831 C CA . ASN A 1 102 ? 9.507 -3.960 1.731 1.00 82.69 102 ASN A CA 1
ATOM 832 C C . ASN A 1 102 ? 9.442 -3.428 0.297 1.00 82.69 102 ASN A C 1
ATOM 834 O O . ASN A 1 102 ? 8.412 -3.470 -0.380 1.00 82.69 102 ASN A O 1
ATOM 838 N N . ILE A 1 103 ? 10.580 -2.914 -0.169 1.00 83.69 103 ILE A N 1
ATOM 839 C CA . ILE A 1 103 ? 10.768 -2.533 -1.568 1.00 83.69 103 ILE A CA 1
ATOM 840 C C . ILE A 1 103 ? 11.025 -3.812 -2.361 1.00 83.69 103 ILE A C 1
ATOM 842 O O . ILE A 1 103 ? 11.862 -4.619 -1.974 1.00 83.69 103 ILE A O 1
ATOM 846 N N . PHE A 1 104 ? 10.328 -3.983 -3.483 1.00 85.25 104 PHE A N 1
ATOM 847 C CA . PHE A 1 104 ? 10.513 -5.142 -4.350 1.00 85.25 104 PHE A CA 1
ATOM 848 C C . PHE A 1 104 ? 11.985 -5.307 -4.762 1.00 85.25 104 PHE A C 1
ATOM 850 O O . PHE A 1 104 ? 12.561 -4.435 -5.418 1.00 85.25 104 PHE A O 1
ATOM 857 N N . SER A 1 105 ? 12.566 -6.457 -4.428 1.00 87.25 105 SER A N 1
ATOM 858 C CA . SER A 1 105 ? 13.886 -6.882 -4.883 1.00 87.25 105 SER A CA 1
ATOM 859 C C . SER A 1 105 ? 13.816 -8.313 -5.419 1.00 87.25 105 SER A C 1
ATOM 861 O O . SER A 1 105 ? 12.961 -9.100 -5.014 1.00 87.25 105 SER A O 1
ATOM 863 N N . LYS A 1 106 ? 14.732 -8.682 -6.326 1.00 88.56 106 LYS A N 1
ATOM 864 C CA . LYS A 1 106 ? 14.797 -10.059 -6.857 1.00 88.56 106 LYS A CA 1
ATOM 865 C C . LYS A 1 106 ? 15.024 -11.092 -5.748 1.00 88.56 106 LYS A C 1
ATOM 867 O O . LYS A 1 106 ? 14.508 -12.199 -5.834 1.00 88.56 106 LYS A O 1
ATOM 872 N N . ARG A 1 107 ? 15.782 -10.713 -4.715 1.00 90.12 107 ARG A N 1
ATOM 873 C CA . ARG A 1 107 ? 16.051 -11.555 -3.547 1.00 90.12 107 ARG A CA 1
ATOM 874 C C . ARG A 1 107 ? 14.775 -11.804 -2.748 1.00 90.12 107 ARG A C 1
ATOM 876 O O . ARG A 1 107 ? 14.455 -12.956 -2.483 1.00 90.12 107 ARG A O 1
ATOM 883 N N . ASP A 1 108 ? 14.047 -10.743 -2.407 1.00 89.38 108 ASP A N 1
ATOM 884 C CA . ASP A 1 108 ? 12.809 -10.860 -1.625 1.00 89.38 108 ASP A CA 1
ATOM 885 C C . ASP A 1 108 ? 11.738 -11.614 -2.409 1.00 89.38 108 ASP A C 1
ATOM 887 O O . ASP A 1 108 ? 11.034 -12.449 -1.852 1.00 89.38 108 ASP A O 1
ATOM 891 N N . TYR A 1 109 ? 11.673 -11.377 -3.720 1.00 90.88 109 TYR A N 1
ATOM 892 C CA . TYR A 1 109 ? 10.802 -12.112 -4.625 1.00 90.88 109 TYR A CA 1
ATOM 893 C C . TYR A 1 109 ? 11.097 -13.617 -4.633 1.00 90.88 109 TYR A C 1
ATOM 895 O O . TYR A 1 109 ? 10.175 -14.425 -4.542 1.00 90.88 109 TYR A O 1
ATOM 903 N N . TYR A 1 110 ? 12.374 -14.001 -4.719 1.00 92.44 110 TYR A N 1
ATOM 904 C CA . TYR A 1 110 ? 12.789 -15.404 -4.703 1.00 92.44 110 TYR A CA 1
ATOM 905 C C . TYR A 1 110 ? 12.408 -16.087 -3.383 1.00 92.44 110 TYR A C 1
ATOM 907 O O . TYR A 1 110 ? 11.697 -17.088 -3.393 1.00 92.44 110 TYR A O 1
ATOM 915 N N . LEU A 1 111 ? 12.795 -15.494 -2.247 1.00 91.25 111 LEU A N 1
ATOM 916 C CA . LEU A 1 111 ? 12.484 -16.030 -0.916 1.00 91.25 111 LEU A CA 1
ATOM 917 C C . LEU A 1 111 ? 10.975 -16.148 -0.688 1.00 91.25 111 LEU A C 1
ATOM 919 O O . LEU A 1 111 ? 10.480 -17.121 -0.123 1.00 91.25 111 LEU A O 1
ATOM 923 N N . GLN A 1 112 ? 10.223 -15.153 -1.147 1.00 90.44 112 GLN A N 1
ATOM 924 C CA . GLN A 1 112 ? 8.777 -15.184 -1.062 1.00 90.44 112 GLN A CA 1
ATOM 925 C C . GLN A 1 112 ? 8.164 -16.249 -1.975 1.00 90.44 112 GLN A C 1
ATOM 927 O O . GLN A 1 112 ? 7.181 -16.867 -1.580 1.00 90.44 112 GLN A O 1
ATOM 932 N N . SER A 1 113 ? 8.723 -16.483 -3.163 1.00 90.50 113 SER A N 1
ATOM 933 C CA . SER A 1 113 ? 8.230 -17.507 -4.088 1.00 90.50 113 SER A CA 1
ATOM 934 C C . SER A 1 113 ? 8.311 -18.904 -3.469 1.00 90.50 113 SER A C 1
ATOM 936 O O . SER A 1 113 ? 7.337 -19.647 -3.546 1.00 90.50 113 SER A O 1
ATOM 938 N N . GLU A 1 114 ? 9.403 -19.221 -2.765 1.00 92.56 114 GLU A N 1
ATOM 939 C CA . GLU A 1 114 ? 9.538 -20.488 -2.030 1.00 92.56 114 GLU A CA 1
ATOM 940 C C . GLU A 1 114 ? 8.453 -20.645 -0.947 1.00 92.56 114 GLU A C 1
ATOM 942 O O . GLU A 1 114 ? 7.855 -21.712 -0.792 1.00 92.56 114 GLU A O 1
ATOM 947 N N . LEU A 1 115 ? 8.139 -19.568 -0.214 1.00 90.62 115 LEU A N 1
ATOM 948 C CA . LEU A 1 115 ? 7.066 -19.576 0.787 1.00 90.62 115 LEU A CA 1
ATOM 949 C C . LEU A 1 115 ? 5.680 -19.713 0.146 1.00 90.62 115 LEU A C 1
ATOM 951 O O . LEU A 1 115 ? 4.841 -20.458 0.649 1.00 90.62 115 LEU A O 1
ATOM 955 N N . ILE A 1 116 ? 5.434 -19.010 -0.959 1.00 91.31 116 ILE A N 1
ATOM 956 C CA . ILE A 1 116 ? 4.174 -19.076 -1.705 1.00 91.31 116 ILE A CA 1
ATOM 957 C C . ILE A 1 116 ? 3.913 -20.508 -2.174 1.00 91.31 116 ILE A C 1
ATOM 959 O O . ILE A 1 116 ? 2.802 -21.006 -1.992 1.00 91.31 116 ILE A O 1
ATOM 963 N N . GLU A 1 117 ? 4.928 -21.180 -2.721 1.00 91.50 117 GLU A N 1
ATOM 964 C CA . GLU A 1 117 ? 4.826 -22.571 -3.169 1.00 91.50 117 GLU A CA 1
ATOM 965 C C . GLU A 1 117 ? 4.567 -23.522 -1.996 1.00 91.50 117 GLU A C 1
ATOM 967 O O . GLU A 1 117 ? 3.664 -24.355 -2.071 1.00 91.50 117 GLU A O 1
ATOM 972 N N . LYS A 1 118 ? 5.271 -23.339 -0.872 1.00 93.88 118 LYS A N 1
ATOM 973 C CA . LYS A 1 118 ? 5.077 -24.146 0.343 1.00 93.88 118 LYS A CA 1
ATOM 974 C C . LYS A 1 118 ? 3.654 -24.058 0.910 1.00 93.88 118 LYS A C 1
ATOM 976 O O . LYS A 1 118 ? 3.146 -25.047 1.432 1.00 93.88 118 LYS A O 1
ATOM 981 N N . TYR A 1 119 ? 3.030 -22.882 0.847 1.00 90.81 119 TYR A N 1
ATOM 982 C CA . TYR A 1 119 ? 1.703 -22.628 1.424 1.00 90.81 119 TYR A CA 1
ATOM 983 C C . TYR A 1 119 ? 0.569 -22.580 0.387 1.00 90.81 119 TYR A C 1
ATOM 985 O O . TYR A 1 119 ? -0.552 -22.219 0.743 1.00 90.81 119 TYR A O 1
ATOM 993 N N . TYR A 1 120 ? 0.835 -22.951 -0.871 1.00 91.56 120 TYR A N 1
ATOM 994 C CA . TYR A 1 120 ? -0.141 -22.942 -1.972 1.00 91.56 120 TYR A CA 1
ATOM 995 C C . TYR A 1 120 ? -0.860 -21.592 -2.152 1.00 91.56 120 TYR A C 1
ATOM 997 O O . TYR A 1 120 ? -2.055 -21.529 -2.451 1.00 91.56 120 TYR A O 1
ATOM 1005 N N . LEU A 1 121 ? -0.126 -20.497 -1.951 1.00 91.75 121 LEU A N 1
ATOM 1006 C CA . LEU A 1 121 ? -0.622 -19.135 -2.135 1.00 91.75 121 LEU A CA 1
ATOM 1007 C C . LEU A 1 121 ? -0.607 -18.745 -3.625 1.00 91.75 121 LEU A C 1
ATOM 1009 O O . LEU A 1 121 ? 0.102 -19.359 -4.428 1.00 91.75 121 LEU A O 1
ATOM 1013 N N . PRO A 1 122 ? -1.368 -17.716 -4.041 1.00 91.50 122 PRO A N 1
ATOM 1014 C CA . PRO A 1 122 ? -1.326 -17.255 -5.423 1.00 91.50 122 PRO A CA 1
ATOM 1015 C C . PRO A 1 122 ? 0.049 -16.675 -5.776 1.00 91.50 122 PRO A C 1
ATOM 1017 O O . PRO A 1 122 ? 0.559 -15.782 -5.097 1.00 91.50 122 PRO A O 1
ATOM 1020 N N . LYS A 1 123 ? 0.622 -17.148 -6.887 1.00 91.12 123 LYS A N 1
ATOM 1021 C CA . LYS A 1 123 ? 1.885 -16.633 -7.423 1.00 91.12 123 LYS A CA 1
ATOM 1022 C C . LYS A 1 123 ? 1.687 -15.236 -8.007 1.00 91.12 123 LYS A C 1
ATOM 1024 O O . LYS A 1 123 ? 0.818 -15.019 -8.850 1.00 91.12 123 LYS A O 1
ATOM 1029 N N . LEU A 1 124 ? 2.507 -14.300 -7.545 1.00 92.06 124 LEU A N 1
ATOM 1030 C CA . LEU A 1 124 ? 2.597 -12.933 -8.053 1.00 92.06 124 LEU A CA 1
ATOM 1031 C C . LEU A 1 124 ? 3.914 -12.805 -8.825 1.00 92.06 124 LEU A C 1
ATOM 1033 O O . LEU A 1 124 ? 4.870 -13.507 -8.505 1.00 92.06 124 LEU A O 1
ATOM 1037 N N . ASN A 1 125 ? 3.979 -11.944 -9.839 1.00 90.06 125 ASN A N 1
ATOM 1038 C CA . ASN A 1 125 ? 5.188 -11.777 -10.665 1.00 90.06 125 ASN A CA 1
ATOM 1039 C C . ASN A 1 125 ? 5.770 -10.364 -10.571 1.00 90.06 125 ASN A C 1
ATOM 1041 O O . ASN A 1 125 ? 6.967 -10.156 -10.757 1.00 90.06 125 ASN A O 1
ATOM 1045 N N . ASN A 1 126 ? 4.917 -9.382 -10.297 1.00 89.69 126 ASN A N 1
ATOM 1046 C CA . ASN A 1 126 ? 5.240 -7.964 -10.338 1.00 89.69 126 ASN A CA 1
ATOM 1047 C C . ASN A 1 126 ? 5.221 -7.299 -8.954 1.00 89.69 126 ASN A C 1
ATOM 1049 O O . ASN A 1 126 ? 5.601 -6.133 -8.839 1.00 89.69 126 ASN A O 1
ATOM 1053 N N . LEU A 1 127 ? 4.736 -8.003 -7.930 1.00 91.62 127 LEU A N 1
ATOM 1054 C CA . LEU A 1 127 ? 4.499 -7.493 -6.581 1.00 91.62 127 LEU A CA 1
ATOM 1055 C C . LEU A 1 127 ? 4.991 -8.485 -5.535 1.00 91.62 127 LEU A C 1
ATOM 1057 O O . LEU A 1 127 ? 4.988 -9.692 -5.783 1.00 91.62 127 LEU A O 1
ATOM 1061 N N . LEU A 1 128 ? 5.321 -7.974 -4.348 1.00 91.31 128 LEU A N 1
ATOM 1062 C CA . LEU A 1 128 ? 5.429 -8.826 -3.174 1.00 91.31 128 LEU A CA 1
ATOM 1063 C C . LEU A 1 128 ? 4.030 -9.136 -2.614 1.00 91.31 128 LEU A C 1
ATOM 1065 O O . LEU A 1 128 ? 3.087 -8.346 -2.725 1.00 91.31 128 LEU A O 1
ATOM 1069 N N . TYR A 1 129 ? 3.895 -10.301 -1.992 1.00 91.06 129 TYR A N 1
ATOM 1070 C CA . TYR A 1 129 ? 2.718 -10.702 -1.232 1.00 91.06 129 TYR A CA 1
ATOM 1071 C C . TYR A 1 129 ? 2.415 -9.687 -0.114 1.00 91.06 129 TYR A C 1
ATOM 1073 O O . TYR A 1 129 ? 3.334 -9.277 0.604 1.00 91.06 129 TYR A O 1
ATOM 1081 N N . PRO A 1 130 ? 1.151 -9.260 0.055 1.00 90.88 130 PRO A N 1
ATOM 1082 C CA . PRO A 1 130 ? 0.813 -8.216 1.007 1.00 90.88 130 PRO A CA 1
ATOM 1083 C C . PRO A 1 130 ? 0.811 -8.740 2.441 1.00 90.88 130 PRO A C 1
ATOM 1085 O O . PRO A 1 130 ? 0.238 -9.786 2.745 1.00 90.88 130 PRO A O 1
ATOM 1088 N N . ARG A 1 131 ? 1.348 -7.937 3.356 1.00 87.31 131 ARG A N 1
ATOM 1089 C CA . ARG A 1 131 ? 1.158 -8.097 4.795 1.00 87.31 131 ARG A CA 1
ATOM 1090 C C . ARG A 1 131 ? -0.167 -7.492 5.216 1.00 87.31 131 ARG A C 1
ATOM 1092 O O . ARG A 1 131 ? -0.548 -6.382 4.839 1.00 87.31 131 ARG A O 1
ATOM 1099 N N . TYR A 1 132 ? -0.879 -8.260 6.023 1.00 87.88 132 TYR A N 1
ATOM 1100 C CA . TYR A 1 132 ? -2.263 -7.983 6.359 1.00 87.88 132 TYR A CA 1
ATOM 1101 C C . TYR A 1 132 ? -2.426 -7.003 7.530 1.00 87.88 132 TYR A C 1
ATOM 1103 O O . TYR A 1 132 ? -3.354 -6.187 7.532 1.00 87.88 132 TYR A O 1
ATOM 1111 N N . SER A 1 133 ? -1.534 -7.057 8.523 1.00 86.81 133 SER A N 1
ATOM 1112 C CA . SER A 1 133 ? -1.788 -6.434 9.826 1.00 86.81 133 SER A CA 1
ATOM 1113 C C . SER A 1 133 ? -1.961 -4.917 9.759 1.00 86.81 133 SER A C 1
ATOM 1115 O O . SER A 1 133 ? -2.899 -4.378 10.346 1.00 86.81 133 SER A O 1
ATOM 1117 N N . GLY A 1 134 ? -1.124 -4.222 8.983 1.00 88.25 134 GLY A N 1
ATOM 1118 C CA . GLY A 1 134 ? -1.199 -2.771 8.821 1.00 88.25 134 GLY A CA 1
ATOM 1119 C C . GLY A 1 134 ? -2.551 -2.319 8.264 1.00 88.25 134 GLY A C 1
ATOM 1120 O O . GLY A 1 134 ? -3.173 -1.395 8.795 1.00 88.25 134 GLY A O 1
ATOM 1121 N N . ILE A 1 135 ? -3.050 -3.012 7.235 1.00 90.38 135 ILE A N 1
ATOM 1122 C CA . ILE A 1 135 ? -4.364 -2.727 6.647 1.00 90.38 135 ILE A CA 1
ATOM 1123 C C . ILE A 1 135 ? -5.481 -3.042 7.639 1.00 90.38 135 ILE A C 1
ATOM 1125 O O . ILE A 1 135 ? -6.393 -2.232 7.795 1.00 90.38 135 ILE A O 1
ATOM 1129 N N . TYR A 1 136 ? -5.417 -4.185 8.318 1.00 90.69 136 TYR A N 1
ATOM 1130 C CA . TYR A 1 136 ? -6.432 -4.578 9.291 1.00 90.69 136 TYR A CA 1
ATOM 1131 C C . TYR A 1 136 ? -6.569 -3.585 10.433 1.00 90.69 136 TYR A C 1
ATOM 1133 O O . TYR A 1 136 ? -7.675 -3.129 10.714 1.00 90.69 136 TYR A O 1
ATOM 1141 N N . ASN A 1 137 ? -5.448 -3.211 11.048 1.00 90.62 137 ASN A N 1
ATOM 1142 C CA . ASN A 1 137 ? -5.431 -2.257 12.148 1.00 90.62 137 ASN A CA 1
ATOM 1143 C C . ASN A 1 137 ? -6.007 -0.912 11.699 1.00 90.62 137 ASN A C 1
ATOM 1145 O O . ASN A 1 137 ? -6.865 -0.348 12.378 1.00 90.62 137 ASN A O 1
ATOM 1149 N N . THR A 1 138 ? -5.631 -0.468 10.498 1.00 90.94 138 THR A N 1
ATOM 1150 C CA . THR A 1 138 ? -6.134 0.780 9.925 1.00 90.94 138 THR A CA 1
ATOM 1151 C C . THR A 1 138 ? -7.633 0.727 9.653 1.00 90.94 138 THR A C 1
ATOM 1153 O O . THR A 1 138 ? -8.361 1.610 10.088 1.00 90.94 138 THR A O 1
ATOM 1156 N N . ILE A 1 139 ? -8.128 -0.306 8.969 1.00 90.75 139 ILE A N 1
ATOM 1157 C CA . ILE A 1 139 ? -9.559 -0.426 8.658 1.00 90.75 139 ILE A CA 1
ATOM 1158 C C . ILE A 1 139 ? -10.369 -0.539 9.945 1.00 90.75 139 ILE A C 1
ATOM 1160 O O . ILE A 1 139 ? -11.364 0.159 10.095 1.00 90.75 139 ILE A O 1
ATOM 1164 N N . LYS A 1 140 ? -9.913 -1.343 10.908 1.00 89.38 140 LYS A N 1
ATOM 1165 C CA . LYS A 1 140 ? -10.588 -1.510 12.196 1.00 89.38 140 LYS A CA 1
ATOM 1166 C C . LYS A 1 140 ? -10.676 -0.204 12.989 1.00 89.38 140 LYS A C 1
ATOM 1168 O O . LYS A 1 140 ? -11.714 0.059 13.589 1.00 89.38 140 LYS A O 1
ATOM 1173 N N . ALA A 1 141 ? -9.620 0.609 12.982 1.00 88.62 141 ALA A N 1
ATOM 1174 C CA . ALA A 1 141 ? -9.615 1.906 13.656 1.00 88.62 141 ALA A CA 1
ATOM 1175 C C . ALA A 1 141 ? -10.450 2.959 12.909 1.00 88.62 141 ALA A C 1
ATOM 1177 O O . ALA A 1 141 ? -11.142 3.764 13.531 1.00 88.62 141 ALA A O 1
ATOM 1178 N N . LEU A 1 142 ? -10.403 2.955 11.573 1.00 87.62 142 LEU A N 1
ATOM 1179 C CA . LEU A 1 142 ? -11.013 3.993 10.745 1.00 87.62 142 LEU A CA 1
ATOM 1180 C C . LEU A 1 142 ? -12.468 3.719 10.344 1.00 87.62 142 LEU A C 1
ATOM 1182 O O . LEU A 1 142 ? -13.128 4.656 9.900 1.00 87.62 142 LEU A O 1
ATOM 1186 N N . ASN A 1 143 ? -13.001 2.507 10.527 1.00 81.00 143 ASN A N 1
ATOM 1187 C CA . ASN A 1 143 ? -14.379 2.171 10.130 1.00 81.00 143 ASN A CA 1
ATOM 1188 C C . ASN A 1 143 ? -15.443 3.077 10.791 1.00 81.00 143 ASN A C 1
ATOM 1190 O O . ASN A 1 143 ? -16.529 3.264 10.255 1.00 81.00 143 ASN A O 1
ATOM 1194 N N . TYR A 1 144 ? -15.116 3.675 11.944 1.00 73.50 144 TYR A N 1
ATOM 1195 C CA . TYR A 1 144 ? -15.987 4.581 12.709 1.00 73.50 144 TYR A CA 1
ATOM 1196 C C . TYR A 1 144 ? -15.551 6.055 12.639 1.00 73.50 144 TYR A C 1
ATOM 1198 O O . TYR A 1 144 ? -15.899 6.865 13.500 1.00 73.50 144 TYR A O 1
ATOM 1206 N N . SER A 1 145 ? -14.736 6.407 11.646 1.00 79.69 145 SER A N 1
ATOM 1207 C CA . SER A 1 145 ? -14.145 7.738 11.496 1.00 79.69 145 SER A CA 1
ATOM 1208 C C . SER A 1 145 ? -14.696 8.485 10.274 1.00 79.69 145 SER A C 1
ATOM 1210 O O . SER A 1 145 ? -15.532 7.977 9.534 1.00 79.69 145 SER A O 1
ATOM 1212 N N . ASN A 1 146 ? -14.215 9.709 10.042 1.00 78.06 146 ASN A N 1
ATOM 1213 C CA . ASN A 1 146 ? -14.593 10.511 8.871 1.00 78.06 146 ASN A CA 1
ATOM 1214 C C . ASN A 1 146 ? -13.861 10.093 7.575 1.00 78.06 146 ASN A C 1
ATOM 1216 O O . ASN A 1 146 ? -14.045 10.733 6.538 1.00 78.06 146 ASN A O 1
ATOM 1220 N N . PHE A 1 147 ? -13.013 9.061 7.608 1.00 82.75 147 PHE A N 1
ATOM 1221 C CA . PHE A 1 147 ? -12.353 8.549 6.409 1.00 82.75 147 PHE A CA 1
ATOM 1222 C C . PHE A 1 147 ? -13.351 7.754 5.561 1.00 82.75 147 PHE A C 1
ATOM 1224 O O . PHE A 1 147 ? -13.849 6.715 5.978 1.00 82.75 147 PHE A O 1
ATOM 1231 N N . SER A 1 148 ? -13.637 8.240 4.354 1.00 82.31 148 SER A N 1
ATOM 1232 C CA . SER A 1 148 ? -14.644 7.652 3.461 1.00 82.31 148 SER A CA 1
ATOM 1233 C C . SER A 1 148 ? -14.036 6.933 2.257 1.00 82.31 148 SER A C 1
ATOM 1235 O O . SER A 1 148 ? -14.638 5.998 1.725 1.00 82.31 148 SER A O 1
ATOM 1237 N N . LYS A 1 149 ? -12.840 7.348 1.821 1.00 88.62 149 LYS A N 1
ATOM 1238 C CA . LYS A 1 149 ? -12.225 6.913 0.562 1.00 88.62 149 LYS A CA 1
ATOM 1239 C C . LYS A 1 149 ? -10.894 6.200 0.804 1.00 88.62 149 LYS A C 1
ATOM 1241 O O . LYS A 1 149 ? -9.989 6.742 1.434 1.00 88.62 149 LYS A O 1
ATOM 1246 N N . LEU A 1 150 ? -10.758 5.006 0.234 1.00 90.19 150 LEU A N 1
ATOM 1247 C CA . LEU A 1 150 ? -9.507 4.271 0.068 1.00 90.19 150 LEU A CA 1
ATOM 1248 C C . LEU A 1 150 ? -9.033 4.420 -1.381 1.00 90.19 150 LEU A C 1
ATOM 1250 O O . LEU A 1 150 ? -9.692 3.944 -2.306 1.00 90.19 150 LEU A O 1
ATOM 1254 N N . LEU A 1 151 ? -7.871 5.030 -1.569 1.00 91.25 151 LEU A N 1
ATOM 1255 C CA . LEU A 1 151 ? -7.189 5.135 -2.850 1.00 91.25 151 LEU A CA 1
ATOM 1256 C C . LEU A 1 151 ? -6.137 4.035 -2.955 1.00 91.25 151 LEU A C 1
ATOM 1258 O O . LEU A 1 151 ? -5.224 3.905 -2.139 1.00 91.25 151 LEU A O 1
ATOM 1262 N N . ASP A 1 152 ? -6.280 3.240 -4.000 1.00 90.56 152 ASP A N 1
ATOM 1263 C CA . ASP A 1 152 ? -5.349 2.198 -4.390 1.00 90.56 152 ASP A CA 1
ATOM 1264 C C . ASP A 1 152 ? -4.487 2.737 -5.530 1.00 90.56 152 ASP A C 1
ATOM 1266 O O . ASP A 1 152 ? -4.943 2.838 -6.674 1.00 90.56 152 ASP A O 1
ATOM 1270 N N . ILE A 1 153 ? -3.255 3.125 -5.197 1.00 90.94 153 ILE A N 1
ATOM 1271 C CA . ILE A 1 153 ? -2.334 3.771 -6.130 1.00 90.94 153 ILE A CA 1
ATOM 1272 C C . ILE A 1 153 ? -1.287 2.766 -6.589 1.00 90.94 153 ILE A C 1
ATOM 1274 O O . ILE A 1 153 ? -0.687 2.019 -5.810 1.00 90.94 153 ILE A O 1
ATOM 1278 N N . THR A 1 154 ? -1.084 2.715 -7.898 1.00 90.31 154 THR A N 1
ATOM 1279 C CA . THR A 1 154 ? -0.061 1.904 -8.558 1.00 90.31 154 THR A CA 1
ATOM 1280 C C . THR A 1 154 ? 0.859 2.841 -9.306 1.00 90.31 154 THR A C 1
ATOM 1282 O O . THR A 1 154 ? 0.389 3.578 -10.167 1.00 90.31 154 THR A O 1
ATOM 1285 N N . ILE A 1 155 ? 2.147 2.806 -8.981 1.00 90.50 155 ILE A N 1
ATOM 1286 C CA . ILE A 1 155 ? 3.146 3.650 -9.629 1.00 90.50 155 ILE A CA 1
ATOM 1287 C C . ILE A 1 155 ? 4.116 2.752 -10.384 1.00 90.50 155 ILE A C 1
ATOM 1289 O O . ILE A 1 155 ? 4.784 1.907 -9.775 1.00 90.50 155 ILE A O 1
ATOM 1293 N N . ILE A 1 156 ? 4.170 2.941 -11.700 1.00 90.88 156 ILE A N 1
ATOM 1294 C CA . ILE A 1 156 ? 5.107 2.274 -12.599 1.00 90.88 156 ILE A CA 1
ATOM 1295 C C . ILE A 1 156 ? 6.144 3.302 -13.028 1.00 90.88 156 ILE A C 1
ATOM 1297 O O . ILE A 1 156 ? 5.809 4.352 -13.573 1.00 90.88 156 ILE A O 1
ATOM 1301 N N . TYR A 1 157 ? 7.403 2.968 -12.781 1.00 89.75 157 TYR A N 1
ATOM 1302 C CA . TYR A 1 157 ? 8.552 3.739 -13.223 1.00 89.75 157 TYR A CA 1
ATOM 1303 C C . TYR A 1 157 ? 9.193 3.013 -14.395 1.00 89.75 157 TYR A C 1
ATOM 1305 O O . TYR A 1 157 ? 9.408 1.798 -14.333 1.00 89.75 157 TYR A O 1
ATOM 1313 N N . TYR A 1 158 ? 9.496 3.753 -15.451 1.00 89.75 158 TYR A N 1
ATOM 1314 C CA . TYR A 1 158 ? 10.238 3.222 -16.580 1.00 89.75 158 TYR A CA 1
ATOM 1315 C C . TYR A 1 158 ? 11.163 4.276 -17.171 1.00 89.75 158 TYR A C 1
ATOM 1317 O O . TYR A 1 158 ? 10.926 5.478 -17.059 1.00 89.75 158 TYR A O 1
ATOM 1325 N N . ARG A 1 159 ? 12.240 3.823 -17.798 1.00 87.94 159 ARG A N 1
ATOM 1326 C CA . ARG A 1 159 ? 13.208 4.679 -18.483 1.00 87.94 159 ARG A CA 1
ATOM 1327 C C . ARG A 1 159 ? 13.665 4.011 -19.767 1.00 87.94 159 ARG A C 1
ATOM 1329 O O . ARG A 1 159 ? 13.601 2.793 -19.889 1.00 87.94 159 ARG A O 1
ATOM 1336 N N . ILE A 1 160 ? 14.147 4.819 -20.697 1.00 85.06 160 ILE A N 1
ATOM 1337 C CA . ILE A 1 160 ? 14.744 4.330 -21.938 1.00 85.06 160 ILE A CA 1
ATOM 1338 C C . ILE A 1 160 ? 16.248 4.204 -21.704 1.00 85.06 160 ILE A C 1
ATOM 1340 O O . ILE A 1 160 ? 16.885 5.139 -21.206 1.00 85.06 160 ILE A O 1
ATOM 1344 N N . ASN A 1 161 ? 16.813 3.046 -22.029 1.00 82.75 161 ASN A N 1
ATOM 1345 C CA . ASN A 1 161 ? 18.250 2.843 -22.001 1.00 82.75 161 ASN A CA 1
ATOM 1346 C C . ASN A 1 161 ? 18.897 3.665 -23.119 1.00 82.75 161 ASN A C 1
ATOM 1348 O O . ASN A 1 161 ? 18.601 3.461 -24.292 1.00 82.75 161 ASN A O 1
ATOM 1352 N N . LYS A 1 162 ? 19.814 4.572 -22.770 1.00 77.12 162 LYS A N 1
ATOM 1353 C CA . LYS A 1 162 ? 20.508 5.410 -23.759 1.00 77.12 162 LYS A CA 1
ATOM 1354 C C . LYS A 1 162 ? 21.416 4.605 -24.697 1.00 77.12 162 LYS A C 1
ATOM 1356 O O . LYS A 1 162 ? 21.704 5.089 -25.781 1.00 77.12 162 LYS A O 1
ATOM 1361 N N . GLN A 1 163 ? 21.882 3.427 -24.276 1.00 77.56 163 GLN A N 1
ATOM 1362 C CA . GLN A 1 163 ? 22.831 2.619 -25.052 1.00 77.56 163 GLN A CA 1
ATOM 1363 C C . GLN A 1 163 ? 22.134 1.751 -26.102 1.00 77.56 163 GLN A C 1
ATOM 1365 O O . GLN A 1 163 ? 22.562 1.725 -27.249 1.00 77.56 163 GLN A O 1
ATOM 1370 N N . ASN A 1 164 ? 21.040 1.089 -25.718 1.00 79.25 164 ASN A N 1
ATOM 1371 C CA . ASN A 1 164 ? 20.365 0.110 -26.575 1.00 79.25 164 ASN A CA 1
ATOM 1372 C C . ASN A 1 164 ? 19.006 0.594 -27.098 1.00 79.25 164 ASN A C 1
ATOM 1374 O O . ASN A 1 164 ? 18.402 -0.069 -27.927 1.00 79.25 164 ASN A O 1
ATOM 1378 N N . GLY A 1 165 ? 18.479 1.709 -26.582 1.00 80.62 165 GLY A N 1
ATOM 1379 C CA . GLY A 1 165 ? 17.108 2.148 -26.860 1.00 80.62 165 GLY A CA 1
ATOM 1380 C C . GLY A 1 165 ? 16.029 1.337 -26.132 1.00 80.62 165 GLY A C 1
ATOM 1381 O O . GLY A 1 165 ? 14.860 1.696 -26.202 1.00 80.62 165 GLY A O 1
ATOM 1382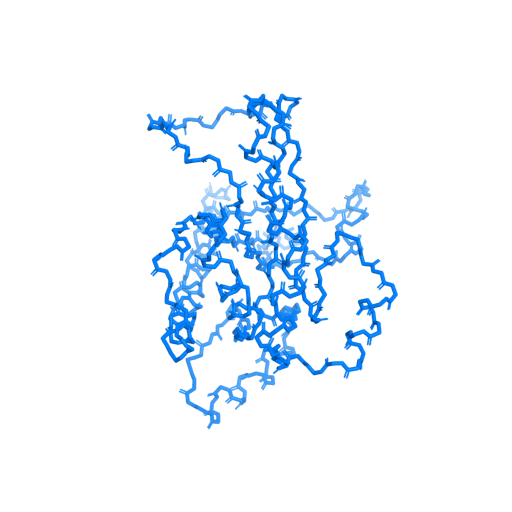 N N . ASP A 1 166 ? 16.397 0.290 -25.391 1.00 85.06 166 ASP A N 1
ATOM 1383 C CA . ASP A 1 166 ? 15.441 -0.597 -24.724 1.00 85.06 166 ASP A CA 1
ATOM 1384 C C . ASP A 1 166 ? 14.669 0.084 -23.588 1.00 85.06 166 ASP A C 1
ATOM 1386 O O . ASP A 1 166 ? 15.202 0.895 -22.820 1.00 85.06 166 ASP A O 1
ATOM 1390 N N . LEU A 1 167 ? 13.410 -0.317 -23.421 1.00 88.69 167 LEU A N 1
ATOM 1391 C CA . LEU A 1 167 ? 12.557 0.148 -22.336 1.00 88.69 167 LEU A CA 1
ATOM 1392 C C . LEU A 1 167 ? 12.801 -0.671 -21.057 1.00 88.69 167 LEU A C 1
ATOM 1394 O O . LEU A 1 167 ? 12.589 -1.881 -21.018 1.00 88.69 167 LEU A O 1
ATOM 1398 N N . ILE A 1 168 ? 13.220 -0.000 -19.983 1.00 88.88 168 ILE A N 1
ATOM 1399 C CA . ILE A 1 168 ? 13.537 -0.616 -18.689 1.00 88.88 168 ILE A CA 1
ATOM 1400 C C . ILE A 1 168 ? 12.485 -0.214 -17.655 1.00 88.88 168 ILE A C 1
ATOM 1402 O O . ILE A 1 168 ? 12.358 0.962 -17.312 1.00 88.88 168 ILE A O 1
ATOM 1406 N N . PHE A 1 169 ? 11.787 -1.202 -17.091 1.00 88.81 169 PHE A N 1
ATOM 1407 C CA . PHE A 1 169 ? 10.884 -1.019 -15.953 1.00 88.81 169 PHE A CA 1
ATOM 1408 C C . PHE A 1 169 ? 11.641 -1.187 -14.634 1.00 88.81 169 PHE A C 1
ATOM 1410 O O . PHE A 1 169 ? 11.836 -2.305 -14.156 1.00 88.81 169 PHE A O 1
ATOM 1417 N N . GLN A 1 170 ? 12.062 -0.078 -14.033 1.00 85.06 170 GLN A N 1
ATOM 1418 C CA . GLN A 1 170 ? 12.785 -0.081 -12.765 1.00 85.06 170 GLN A CA 1
ATOM 1419 C C . GLN A 1 170 ? 12.400 1.145 -11.937 1.00 85.06 170 GLN A C 1
ATOM 1421 O O . GLN A 1 170 ? 12.332 2.257 -12.459 1.00 85.06 170 GLN A O 1
ATOM 1426 N N . SER A 1 171 ? 12.149 0.940 -10.640 1.00 84.75 171 SER A N 1
ATOM 1427 C CA . SER A 1 171 ? 11.957 2.045 -9.700 1.00 84.75 171 SER A CA 1
ATOM 1428 C C . SER A 1 171 ? 13.276 2.764 -9.432 1.00 84.75 171 SER A C 1
ATOM 1430 O O . SER A 1 171 ? 14.286 2.081 -9.247 1.00 84.75 171 SER A O 1
ATOM 1432 N N . PRO A 1 172 ? 13.269 4.102 -9.344 1.00 85.00 172 PRO A N 1
ATOM 1433 C CA . PRO A 1 172 ? 14.464 4.842 -8.989 1.00 85.00 172 PRO A CA 1
ATOM 1434 C C . PRO A 1 172 ? 14.892 4.526 -7.555 1.00 85.00 172 PRO A C 1
ATOM 1436 O O . PRO A 1 172 ? 14.054 4.321 -6.669 1.00 85.00 172 PRO A O 1
ATOM 1439 N N . ASN A 1 173 ? 16.199 4.524 -7.315 1.00 82.94 173 ASN A N 1
ATOM 1440 C CA . ASN A 1 173 ? 16.731 4.457 -5.955 1.00 82.94 173 ASN A CA 1
ATOM 1441 C C . ASN A 1 173 ? 16.541 5.800 -5.234 1.00 82.94 173 ASN A C 1
ATOM 1443 O O . ASN A 1 173 ? 16.401 6.840 -5.872 1.00 82.94 173 ASN A O 1
ATOM 1447 N N . LEU A 1 174 ? 16.603 5.811 -3.897 1.00 79.94 174 LEU A N 1
ATOM 1448 C CA . LEU A 1 174 ? 16.424 7.041 -3.109 1.00 79.94 174 LEU A CA 1
ATOM 1449 C C . LEU A 1 174 ? 17.384 8.163 -3.544 1.00 79.94 174 LEU A C 1
ATOM 1451 O O . LEU A 1 174 ? 16.974 9.310 -3.685 1.00 79.94 174 LEU A O 1
ATOM 1455 N N . ILE A 1 175 ? 18.645 7.815 -3.813 1.00 80.81 175 ILE A N 1
ATOM 1456 C CA . ILE A 1 175 ? 19.665 8.751 -4.309 1.00 80.81 175 ILE A CA 1
ATOM 1457 C C . ILE A 1 175 ? 19.266 9.305 -5.681 1.00 80.81 175 ILE A C 1
ATOM 1459 O O . ILE A 1 175 ? 19.373 10.504 -5.912 1.00 80.81 175 ILE A O 1
ATOM 1463 N N . GLU A 1 176 ? 18.760 8.459 -6.579 1.00 81.19 176 GLU A N 1
ATOM 1464 C CA . GLU A 1 176 ? 18.310 8.895 -7.904 1.00 81.19 176 GLU A CA 1
ATOM 1465 C C . GLU A 1 176 ? 17.097 9.824 -7.810 1.00 81.19 176 GLU A C 1
ATOM 1467 O O . GLU A 1 176 ? 17.015 10.779 -8.569 1.00 81.19 176 GLU A O 1
ATOM 1472 N N . ILE A 1 177 ? 16.187 9.598 -6.855 1.00 80.12 177 ILE A N 1
ATOM 1473 C CA . ILE A 1 177 ? 15.054 10.500 -6.599 1.00 80.12 177 ILE A CA 1
ATOM 1474 C C . ILE A 1 177 ? 15.551 11.860 -6.089 1.00 80.12 177 ILE A C 1
ATOM 1476 O O . ILE A 1 177 ? 15.106 12.895 -6.579 1.00 80.12 177 ILE A O 1
ATOM 1480 N N . LEU A 1 178 ? 16.463 11.866 -5.111 1.00 76.44 178 LEU A N 1
ATOM 1481 C CA . LEU A 1 178 ? 16.934 13.090 -4.451 1.00 76.44 178 LEU A CA 1
ATOM 1482 C C . LEU A 1 178 ? 17.861 13.934 -5.337 1.00 76.44 178 LEU A C 1
ATOM 1484 O O . LEU A 1 178 ? 17.818 15.159 -5.273 1.00 76.44 178 LEU A O 1
ATOM 1488 N N . PHE A 1 179 ? 18.680 13.294 -6.174 1.00 76.94 179 PHE A N 1
ATOM 1489 C CA . PHE A 1 179 ? 19.708 13.954 -6.988 1.00 76.94 179 PHE A CA 1
ATOM 1490 C C . PHE A 1 179 ? 19.414 13.907 -8.494 1.00 76.94 179 PHE A C 1
ATOM 1492 O O . PHE A 1 179 ? 20.322 14.044 -9.315 1.00 76.94 179 PHE A O 1
ATOM 1499 N N . ASN A 1 180 ? 18.145 13.747 -8.884 1.00 64.56 180 ASN A N 1
ATOM 1500 C CA . ASN A 1 180 ? 17.763 13.564 -10.289 1.00 64.56 180 ASN A CA 1
ATOM 1501 C C . ASN A 1 180 ? 18.061 14.772 -11.202 1.00 64.56 180 ASN A C 1
ATOM 1503 O O . ASN A 1 180 ? 18.019 14.646 -12.423 1.00 64.56 180 ASN A O 1
ATOM 1507 N N . ASN A 1 181 ? 18.372 15.937 -10.624 1.00 59.12 181 ASN A N 1
ATOM 1508 C CA . ASN A 1 181 ? 18.646 17.187 -11.343 1.00 59.12 181 ASN A CA 1
ATOM 1509 C C . ASN A 1 181 ? 20.073 17.283 -11.917 1.00 59.12 181 ASN A C 1
ATOM 1511 O O . ASN A 1 181 ? 20.444 18.317 -12.470 1.00 59.12 181 ASN A O 1
ATOM 1515 N N . LEU A 1 182 ? 20.895 16.239 -11.782 1.00 57.28 182 LEU A N 1
ATOM 1516 C CA . LEU A 1 182 ? 22.233 16.218 -12.370 1.00 57.28 182 LEU A CA 1
ATOM 1517 C C . LEU A 1 182 ? 22.153 16.119 -13.909 1.00 57.28 182 LEU A C 1
ATOM 1519 O O . LEU A 1 182 ? 21.291 15.413 -14.431 1.00 57.28 182 LEU A O 1
ATOM 1523 N N . PRO A 1 183 ? 23.069 16.759 -14.662 1.00 52.50 183 PRO A N 1
ATOM 1524 C CA . PRO A 1 183 ? 23.030 16.801 -16.132 1.00 52.50 183 PRO A CA 1
ATOM 1525 C C . PRO A 1 183 ? 23.107 15.416 -16.805 1.00 52.50 183 PRO A C 1
ATOM 1527 O O . PRO A 1 183 ? 22.593 15.232 -17.907 1.00 52.50 183 PRO A O 1
ATOM 1530 N N . ASN A 1 184 ? 23.662 14.416 -16.111 1.00 58.72 184 ASN A N 1
ATOM 1531 C CA . ASN A 1 184 ? 23.693 13.013 -16.544 1.00 58.72 184 ASN A CA 1
ATOM 1532 C C . ASN A 1 184 ? 22.612 12.137 -15.882 1.00 58.72 184 ASN A C 1
ATOM 1534 O O . ASN A 1 184 ? 22.657 10.913 -16.002 1.00 58.72 184 ASN A O 1
ATOM 1538 N N . GLY A 1 185 ? 21.646 12.749 -15.195 1.00 61.34 185 GLY A N 1
ATOM 1539 C CA . GLY A 1 185 ? 20.572 12.074 -14.476 1.00 61.34 185 GLY A CA 1
ATOM 1540 C C . GLY A 1 185 ? 19.701 11.199 -15.378 1.00 61.34 185 GLY A C 1
ATOM 1541 O O . GLY A 1 185 ? 19.538 11.434 -16.584 1.00 61.34 185 GLY A O 1
ATOM 1542 N N . TYR A 1 186 ? 19.138 10.152 -14.784 1.00 69.38 186 TYR A N 1
ATOM 1543 C CA . TYR A 1 186 ? 18.220 9.258 -15.473 1.00 69.38 186 TYR A CA 1
ATOM 1544 C C . TYR A 1 186 ? 16.852 9.933 -15.621 1.00 69.38 186 TYR A C 1
ATOM 1546 O O . TYR A 1 186 ? 16.204 10.301 -14.643 1.00 69.38 186 TYR A O 1
ATOM 1554 N N . LYS A 1 187 ? 16.371 10.064 -16.861 1.00 79.06 187 LYS A N 1
ATOM 1555 C CA . LYS A 1 187 ? 15.002 10.522 -17.118 1.00 79.06 187 LYS A CA 1
ATOM 1556 C C . LYS A 1 187 ? 14.040 9.359 -16.894 1.00 79.06 187 LYS A C 1
ATOM 1558 O O . LYS A 1 187 ? 14.004 8.420 -17.688 1.00 79.06 187 LYS A O 1
ATOM 1563 N N . TYR A 1 188 ? 13.285 9.432 -15.806 1.00 84.06 188 TYR A N 1
ATOM 1564 C CA . TYR A 1 188 ? 12.231 8.478 -15.489 1.00 84.06 188 TYR A CA 1
ATOM 1565 C C . TYR A 1 188 ? 10.886 8.994 -15.987 1.00 84.06 188 TYR A C 1
ATOM 1567 O O . TYR A 1 188 ? 10.490 10.117 -15.686 1.00 84.06 188 TYR A O 1
ATOM 1575 N N . ASN A 1 189 ? 10.166 8.141 -16.702 1.00 86.69 189 ASN A N 1
ATOM 1576 C CA . ASN A 1 189 ? 8.747 8.308 -16.947 1.00 86.69 189 ASN A CA 1
ATOM 1577 C C . ASN A 1 189 ? 7.973 7.604 -15.830 1.00 86.69 189 ASN A C 1
ATOM 1579 O O . ASN A 1 189 ? 8.328 6.500 -15.401 1.00 86.69 189 ASN A O 1
ATOM 1583 N N . VAL A 1 190 ? 6.909 8.251 -15.362 1.00 88.62 190 VAL A N 1
ATOM 1584 C CA . VAL A 1 190 ? 6.088 7.757 -14.258 1.00 88.62 190 VAL A CA 1
ATOM 1585 C C . VAL A 1 190 ? 4.654 7.628 -14.738 1.00 88.62 190 VAL A C 1
ATOM 1587 O O . VAL A 1 190 ? 4.037 8.612 -15.136 1.00 88.62 190 VAL A O 1
ATOM 1590 N N . LEU A 1 191 ? 4.116 6.413 -14.678 1.00 90.75 191 LEU A N 1
ATOM 1591 C CA . LEU A 1 191 ? 2.696 6.160 -14.875 1.00 90.75 191 LEU A CA 1
ATOM 1592 C C . LEU A 1 191 ? 2.045 5.913 -13.515 1.00 90.75 191 LEU A C 1
ATOM 1594 O O . LEU A 1 191 ? 2.453 5.014 -12.773 1.00 90.75 191 LEU A O 1
ATOM 1598 N N . ILE A 1 192 ? 1.011 6.693 -13.205 1.00 90.38 192 ILE A N 1
ATOM 1599 C CA . ILE A 1 192 ? 0.250 6.578 -11.962 1.00 90.38 192 ILE A CA 1
ATOM 1600 C C . ILE A 1 192 ? -1.161 6.103 -12.302 1.00 90.38 192 ILE A C 1
ATOM 1602 O O . ILE A 1 192 ? -1.925 6.804 -12.956 1.00 90.38 192 ILE A O 1
ATOM 1606 N N . ASN A 1 193 ? -1.520 4.912 -11.830 1.00 92.12 193 ASN A N 1
ATOM 1607 C CA . ASN A 1 193 ? -2.881 4.390 -11.899 1.00 92.12 193 ASN A CA 1
ATOM 1608 C C . ASN A 1 193 ? -3.521 4.472 -10.507 1.00 92.12 193 ASN A C 1
ATOM 1610 O O . ASN A 1 193 ? -3.071 3.802 -9.573 1.00 92.12 193 ASN A O 1
ATOM 1614 N N . VAL A 1 194 ? -4.577 5.276 -10.385 1.00 91.12 194 VAL A N 1
ATOM 1615 C CA . VAL A 1 194 ? -5.318 5.514 -9.139 1.00 91.12 194 VAL A CA 1
ATOM 1616 C C . VAL A 1 194 ? -6.696 4.877 -9.237 1.00 91.12 194 VAL A C 1
ATOM 1618 O O . VAL A 1 194 ? -7.391 5.026 -10.240 1.00 91.12 194 VAL A O 1
ATOM 1621 N N . ARG A 1 195 ? -7.113 4.166 -8.188 1.00 90.00 195 ARG A N 1
ATOM 1622 C CA . ARG A 1 195 ? -8.478 3.643 -8.069 1.00 90.00 195 ARG A CA 1
ATOM 1623 C C . ARG A 1 195 ? -9.075 4.005 -6.728 1.00 90.00 195 ARG A C 1
ATOM 1625 O O . ARG A 1 195 ? -8.524 3.646 -5.692 1.00 90.00 195 ARG A O 1
ATOM 1632 N N . GLU A 1 196 ? -10.227 4.654 -6.761 1.00 90.69 196 GLU A N 1
ATOM 1633 C CA . GLU A 1 196 ? -10.978 4.997 -5.562 1.00 90.69 196 GLU A CA 1
ATOM 1634 C C . GLU A 1 196 ? -11.922 3.862 -5.155 1.00 90.69 196 GLU A C 1
ATOM 1636 O O . GLU A 1 196 ? -12.541 3.192 -5.987 1.00 90.69 196 GLU A O 1
ATOM 1641 N N . LYS A 1 197 ? -12.035 3.642 -3.846 1.00 88.31 197 LYS A N 1
ATOM 1642 C CA . LYS A 1 197 ? -13.010 2.746 -3.232 1.00 88.31 197 LYS A CA 1
ATOM 1643 C C . LYS A 1 197 ? -13.593 3.391 -1.992 1.00 88.31 197 LYS A C 1
ATOM 1645 O O . LYS A 1 197 ? -12.906 4.104 -1.271 1.00 88.31 197 LYS A O 1
ATOM 1650 N N . ASN A 1 198 ? -14.841 3.061 -1.699 1.00 88.62 198 ASN A N 1
ATOM 1651 C CA . ASN A 1 198 ? -15.456 3.451 -0.441 1.00 88.62 198 ASN A CA 1
ATOM 1652 C C . ASN A 1 198 ? -14.951 2.538 0.691 1.00 88.62 198 ASN A C 1
ATOM 1654 O O . ASN A 1 198 ? -15.038 1.312 0.571 1.00 88.62 198 ASN A O 1
ATOM 1658 N N . LEU A 1 199 ? -14.432 3.136 1.764 1.00 87.00 199 LEU A N 1
ATOM 1659 C CA . LEU A 1 199 ? -13.905 2.428 2.931 1.00 87.00 199 LEU A CA 1
ATOM 1660 C C . LEU A 1 199 ? -15.005 1.627 3.647 1.00 87.00 199 LEU A C 1
ATOM 1662 O O . LEU A 1 199 ? -14.775 0.479 4.013 1.00 87.00 199 LEU A O 1
ATOM 1666 N N . ASN A 1 200 ? -16.226 2.165 3.714 1.00 83.25 200 ASN A N 1
ATOM 1667 C CA . ASN A 1 200 ? -17.375 1.558 4.400 1.00 83.25 200 ASN A CA 1
ATOM 1668 C C . ASN A 1 200 ? -17.851 0.252 3.742 1.00 83.25 200 ASN A C 1
ATOM 1670 O O . ASN A 1 200 ? -18.603 -0.513 4.337 1.00 83.25 200 ASN A O 1
ATOM 1674 N N . LYS A 1 201 ? -17.451 -0.009 2.488 1.00 86.56 201 LYS A N 1
ATOM 1675 C CA . LYS A 1 201 ? -17.773 -1.262 1.780 1.00 86.56 201 LYS A CA 1
ATOM 1676 C C . LYS A 1 201 ? -16.815 -2.401 2.133 1.00 86.56 201 LYS A C 1
ATOM 1678 O O . LYS A 1 201 ? -17.016 -3.527 1.675 1.00 86.56 201 LYS A O 1
ATOM 1683 N N . ILE A 1 202 ? -15.751 -2.119 2.878 1.00 88.75 202 ILE A N 1
ATOM 1684 C CA . ILE A 1 202 ? -14.736 -3.102 3.231 1.00 88.75 202 ILE A CA 1
ATOM 1685 C C . ILE A 1 202 ? -15.083 -3.699 4.596 1.00 88.75 202 ILE A C 1
ATOM 1687 O O . ILE A 1 202 ? -15.392 -2.991 5.545 1.00 88.75 202 ILE A O 1
ATOM 1691 N N . SER A 1 203 ? -15.051 -5.029 4.682 1.00 88.19 203 SER A N 1
ATOM 1692 C CA . SER A 1 203 ? -15.330 -5.748 5.925 1.00 88.19 203 SER A CA 1
ATOM 1693 C C . SER A 1 203 ? -14.232 -5.493 6.959 1.00 88.19 203 SER A C 1
ATOM 1695 O O . SER A 1 203 ? -13.051 -5.615 6.650 1.00 88.19 203 SER A O 1
ATOM 1697 N N . ASP A 1 204 ? -14.630 -5.266 8.206 1.00 85.00 204 ASP A N 1
ATOM 1698 C CA . ASP A 1 204 ? -13.750 -5.207 9.379 1.00 85.00 204 ASP A CA 1
ATOM 1699 C C . ASP A 1 204 ? -13.369 -6.601 9.912 1.00 85.00 204 ASP A C 1
ATOM 1701 O O . ASP A 1 204 ? -12.372 -6.764 10.614 1.00 85.00 204 ASP A O 1
ATOM 1705 N N . LYS A 1 205 ? -14.144 -7.637 9.562 1.00 90.00 205 LYS A N 1
ATOM 1706 C CA . LYS A 1 205 ? -13.847 -9.030 9.925 1.00 90.00 205 LYS A CA 1
ATOM 1707 C C . LYS A 1 205 ? -12.568 -9.535 9.266 1.00 90.00 205 LYS A C 1
ATOM 1709 O O . LYS A 1 205 ? -12.445 -9.515 8.039 1.00 90.00 205 LYS A O 1
ATOM 1714 N N . ARG A 1 206 ? -11.700 -10.135 10.084 1.00 88.69 206 ARG A N 1
ATOM 1715 C CA . ARG A 1 206 ? -10.348 -10.536 9.697 1.00 88.69 206 ARG A CA 1
ATOM 1716 C C . ARG A 1 206 ? -10.264 -11.420 8.453 1.00 88.69 206 ARG A C 1
ATOM 1718 O O . ARG A 1 206 ? -9.769 -10.992 7.419 1.00 88.69 206 ARG A O 1
ATOM 1725 N N . ALA A 1 207 ? -10.840 -12.617 8.525 1.00 90.94 207 ALA A N 1
ATOM 1726 C CA . ALA A 1 207 ? -10.768 -13.591 7.435 1.00 90.94 207 ALA A CA 1
ATOM 1727 C C . ALA A 1 207 ? -11.361 -13.069 6.110 1.00 90.94 207 ALA A C 1
ATOM 1729 O O . ALA A 1 207 ? -10.931 -13.455 5.024 1.00 90.94 207 ALA A O 1
ATOM 1730 N N . LYS A 1 208 ? -12.367 -12.182 6.180 1.00 92.62 208 LYS A N 1
ATOM 1731 C CA . LYS A 1 208 ? -12.952 -11.558 4.984 1.00 92.62 208 LYS A CA 1
ATOM 1732 C C . LYS A 1 208 ? -12.011 -10.518 4.386 1.00 92.62 208 LYS A C 1
ATOM 1734 O O . LYS A 1 208 ? -11.899 -10.453 3.164 1.00 92.62 208 LYS A O 1
ATOM 1739 N N . LEU A 1 209 ? -11.356 -9.723 5.228 1.00 91.75 209 LEU A N 1
ATOM 1740 C CA . LEU A 1 209 ? -10.420 -8.699 4.789 1.00 91.75 209 LEU A CA 1
ATOM 1741 C C . LEU A 1 209 ? -9.138 -9.310 4.209 1.00 91.75 209 LEU A C 1
ATOM 1743 O O . LEU A 1 209 ? -8.669 -8.825 3.185 1.00 91.75 209 LEU A O 1
ATOM 1747 N N . GLU A 1 210 ? -8.628 -10.400 4.791 1.00 91.62 210 GLU A N 1
ATOM 1748 C CA . GLU A 1 210 ? -7.471 -11.149 4.269 1.00 91.62 210 GLU A CA 1
ATOM 1749 C C . GLU A 1 210 ? -7.743 -11.639 2.843 1.00 91.62 210 GLU A C 1
ATOM 1751 O O . GLU A 1 210 ? -7.038 -11.268 1.904 1.00 91.62 210 GLU A O 1
ATOM 1756 N N . LYS A 1 211 ? -8.850 -12.368 2.647 1.00 92.19 211 LYS A N 1
ATOM 1757 C CA . LYS A 1 211 ? -9.262 -12.851 1.317 1.00 92.19 211 LYS A CA 1
ATOM 1758 C C . LYS A 1 211 ? -9.537 -11.712 0.337 1.00 92.19 211 LYS A C 1
ATOM 1760 O O . LYS A 1 211 ? -9.270 -11.833 -0.857 1.00 92.19 211 LYS A O 1
ATOM 1765 N N . TRP A 1 212 ? -10.115 -10.608 0.811 1.00 92.69 212 TRP A N 1
ATOM 1766 C CA . TRP A 1 212 ? -10.350 -9.430 -0.022 1.00 92.69 212 TRP A CA 1
ATOM 1767 C C . TRP A 1 212 ? -9.033 -8.802 -0.493 1.00 92.69 212 TRP A C 1
ATOM 1769 O O . TRP A 1 212 ? -8.913 -8.453 -1.670 1.00 92.69 212 TRP A O 1
ATOM 1779 N N . LEU A 1 213 ? -8.051 -8.690 0.404 1.00 92.56 213 LEU A N 1
ATOM 1780 C CA . LEU A 1 213 ? -6.741 -8.120 0.120 1.00 92.56 213 LEU A CA 1
ATOM 1781 C C . LEU A 1 213 ? -5.955 -8.987 -0.865 1.00 92.56 213 LEU A C 1
ATOM 1783 O O . LEU A 1 213 ? -5.449 -8.464 -1.855 1.00 92.56 213 LEU A O 1
ATOM 1787 N N . GLU A 1 214 ? -5.930 -10.301 -0.648 1.00 93.06 214 GLU A N 1
ATOM 1788 C CA . GLU A 1 214 ? -5.268 -11.273 -1.525 1.00 93.06 214 GLU A CA 1
ATOM 1789 C C . GLU A 1 214 ? -5.824 -11.203 -2.955 1.00 93.06 214 GLU A C 1
ATOM 1791 O O . GLU A 1 214 ? -5.090 -10.924 -3.906 1.00 93.06 214 GLU A O 1
ATOM 1796 N N . ARG A 1 215 ? -7.151 -11.323 -3.116 1.00 93.62 215 ARG A N 1
ATOM 1797 C CA . ARG A 1 215 ? -7.817 -11.169 -4.424 1.00 93.62 215 ARG A CA 1
ATOM 1798 C C . ARG A 1 215 ? -7.484 -9.834 -5.069 1.00 93.62 215 ARG A C 1
ATOM 1800 O O . ARG A 1 215 ? -7.370 -9.724 -6.294 1.00 93.62 215 ARG A O 1
ATOM 1807 N N . ARG A 1 216 ? -7.363 -8.785 -4.250 1.00 92.44 216 ARG A N 1
ATOM 1808 C CA . ARG A 1 216 ? -7.043 -7.461 -4.755 1.00 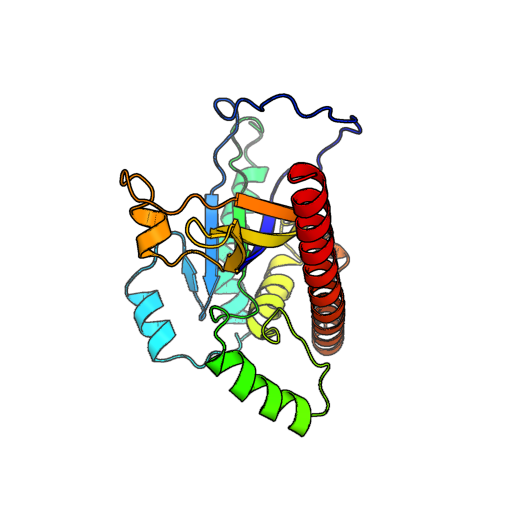92.44 216 ARG A CA 1
ATOM 1809 C C . ARG A 1 216 ? -5.615 -7.384 -5.273 1.00 92.44 216 ARG A C 1
ATOM 1811 O O . ARG A 1 216 ? -5.432 -6.746 -6.314 1.00 92.44 216 ARG A O 1
ATOM 1818 N N . TRP A 1 217 ? -4.674 -8.023 -4.585 1.00 93.25 217 TRP A N 1
ATOM 1819 C CA . TRP A 1 217 ? -3.272 -8.122 -4.976 1.00 93.25 217 TRP A CA 1
ATOM 1820 C C . TRP A 1 217 ? -3.101 -8.902 -6.271 1.00 93.25 217 TRP A C 1
ATOM 1822 O O . TRP A 1 217 ? -2.498 -8.374 -7.198 1.00 93.25 217 TRP A O 1
ATOM 1832 N N . VAL A 1 218 ? -3.756 -10.058 -6.407 1.00 94.25 218 VAL A N 1
ATOM 1833 C CA . VAL A 1 218 ? -3.764 -10.834 -7.660 1.00 94.25 218 VAL A CA 1
ATOM 1834 C C . VAL A 1 218 ? -4.280 -9.985 -8.823 1.00 94.25 218 VAL A C 1
ATOM 1836 O O . VAL A 1 218 ? -3.626 -9.839 -9.854 1.00 94.25 218 VAL A O 1
ATOM 1839 N N . LYS A 1 219 ? -5.425 -9.312 -8.642 1.00 94.12 219 LYS A N 1
ATOM 1840 C CA . LYS A 1 219 ? -5.945 -8.394 -9.665 1.00 94.12 219 LYS A CA 1
ATOM 1841 C C . LYS A 1 219 ? -4.967 -7.250 -9.949 1.00 94.12 219 LYS A C 1
ATOM 1843 O O . LYS A 1 219 ? -4.894 -6.780 -11.077 1.00 94.12 219 LYS A O 1
ATOM 1848 N N . LYS A 1 220 ? -4.249 -6.748 -8.944 1.00 92.31 220 LYS A N 1
ATOM 1849 C CA . LYS A 1 220 ? -3.281 -5.658 -9.113 1.00 92.31 220 LYS A CA 1
ATOM 1850 C C . LYS A 1 220 ? -2.056 -6.104 -9.911 1.00 92.31 220 LYS A C 1
ATOM 1852 O O . LYS A 1 220 ? -1.646 -5.360 -10.794 1.00 92.31 220 LYS A O 1
ATOM 1857 N N . ASP A 1 221 ? -1.561 -7.311 -9.672 1.00 93.94 221 ASP A N 1
ATOM 1858 C CA . ASP A 1 221 ? -0.465 -7.916 -10.430 1.00 93.94 221 ASP A CA 1
ATOM 1859 C C . ASP A 1 221 ? -0.796 -7.985 -11.930 1.00 93.94 221 ASP A C 1
ATOM 1861 O O . ASP A 1 221 ? -0.060 -7.442 -12.752 1.00 93.94 221 ASP A O 1
ATOM 1865 N N . THR A 1 222 ? -1.989 -8.487 -12.276 1.00 94.50 222 THR A N 1
ATOM 1866 C CA . THR A 1 222 ? -2.454 -8.527 -13.679 1.00 94.50 222 THR A CA 1
ATOM 1867 C C . THR A 1 222 ? -2.588 -7.141 -14.319 1.00 94.50 222 THR A C 1
ATOM 1869 O O . THR A 1 222 ? -2.325 -6.972 -15.506 1.00 94.50 222 THR A O 1
ATOM 1872 N N . ILE A 1 223 ? -2.970 -6.120 -13.544 1.00 93.81 223 ILE A N 1
ATOM 1873 C CA . ILE A 1 223 ? -3.059 -4.741 -14.044 1.00 93.81 223 ILE A CA 1
ATOM 1874 C C . ILE A 1 223 ? -1.669 -4.199 -14.351 1.00 93.81 223 ILE A C 1
ATOM 1876 O O . ILE A 1 223 ? -1.498 -3.550 -15.374 1.00 93.81 223 ILE A O 1
ATOM 1880 N N . ILE A 1 224 ? -0.688 -4.449 -13.483 1.00 93.12 224 ILE A N 1
ATOM 1881 C CA . ILE A 1 224 ? 0.689 -3.998 -13.709 1.00 93.12 224 ILE A CA 1
ATOM 1882 C C . ILE A 1 224 ? 1.247 -4.642 -14.972 1.00 93.12 224 ILE A C 1
ATOM 1884 O O . ILE A 1 224 ? 1.843 -3.945 -15.787 1.00 93.12 224 ILE A O 1
ATOM 1888 N N . GLU A 1 225 ? 0.997 -5.935 -15.158 1.00 94.25 225 GLU A N 1
ATOM 1889 C CA . GLU A 1 225 ? 1.405 -6.662 -16.356 1.00 94.25 225 GLU A CA 1
ATOM 1890 C C . GLU A 1 225 ? 0.812 -6.047 -17.632 1.00 94.25 225 GLU A C 1
ATOM 1892 O O . GLU A 1 225 ? 1.531 -5.779 -18.594 1.00 94.25 225 GLU A O 1
ATOM 1897 N N . ASN A 1 226 ? -0.490 -5.754 -17.629 1.00 94.69 226 ASN A N 1
ATOM 1898 C CA . ASN A 1 226 ? -1.153 -5.137 -18.777 1.00 94.69 226 ASN A CA 1
ATOM 1899 C C . ASN A 1 226 ? -0.633 -3.720 -19.046 1.00 94.69 226 ASN A C 1
ATOM 1901 O O . ASN A 1 226 ? -0.304 -3.403 -20.183 1.00 94.69 226 ASN A O 1
ATOM 1905 N N . LEU A 1 227 ? -0.465 -2.901 -18.004 1.00 93.25 227 LEU A N 1
ATOM 1906 C CA . LEU A 1 227 ? 0.074 -1.548 -18.150 1.00 93.25 227 LEU A CA 1
ATOM 1907 C C . LEU A 1 227 ? 1.501 -1.557 -18.711 1.00 93.25 227 LEU A C 1
ATOM 1909 O O . LEU A 1 227 ? 1.828 -0.719 -19.545 1.00 93.25 227 LEU A O 1
ATOM 1913 N N . LYS A 1 228 ? 2.351 -2.505 -18.292 1.00 92.75 228 LYS A N 1
ATOM 1914 C CA . LYS A 1 228 ? 3.694 -2.672 -18.868 1.00 92.75 228 LYS A CA 1
ATOM 1915 C C . LYS A 1 228 ? 3.620 -3.011 -20.358 1.00 92.75 228 LYS A C 1
ATOM 1917 O O . LYS A 1 228 ? 4.322 -2.388 -21.146 1.00 92.75 228 LYS A O 1
ATOM 1922 N N . LYS A 1 229 ? 2.743 -3.942 -20.749 1.00 93.19 229 LYS A N 1
ATOM 1923 C CA . LYS A 1 229 ? 2.537 -4.317 -22.158 1.00 93.19 229 LYS A CA 1
ATOM 1924 C C . LYS A 1 229 ? 2.042 -3.149 -23.004 1.00 93.19 229 LYS A C 1
ATOM 1926 O O . LYS A 1 229 ? 2.522 -2.975 -24.120 1.00 93.19 229 LYS A O 1
ATOM 1931 N N . ASP A 1 230 ? 1.115 -2.353 -22.482 1.00 92.12 230 ASP A N 1
ATOM 1932 C CA . ASP A 1 230 ? 0.590 -1.182 -23.186 1.00 92.12 230 ASP A CA 1
ATOM 1933 C C . ASP A 1 230 ? 1.689 -0.129 -23.394 1.00 92.12 230 ASP A C 1
ATOM 1935 O O . ASP A 1 230 ? 1.869 0.351 -24.511 1.00 92.12 230 ASP A O 1
ATOM 1939 N N . ILE A 1 231 ? 2.510 0.135 -22.367 1.00 90.81 231 ILE A N 1
ATOM 1940 C CA . ILE A 1 231 ? 3.678 1.027 -22.477 1.00 90.81 231 ILE A CA 1
ATOM 1941 C C . ILE A 1 231 ? 4.667 0.515 -23.535 1.00 90.81 231 ILE A C 1
ATOM 1943 O O . ILE A 1 231 ? 5.149 1.305 -24.344 1.00 90.81 231 ILE A O 1
ATOM 1947 N N . SER A 1 232 ? 4.969 -0.787 -23.548 1.00 90.06 232 SER A N 1
ATOM 1948 C CA . SER A 1 232 ? 5.872 -1.382 -24.542 1.00 90.06 232 SER A CA 1
ATOM 1949 C C . SER A 1 232 ? 5.334 -1.238 -25.970 1.00 90.06 232 SER A C 1
ATOM 1951 O O . SER A 1 232 ? 6.076 -0.829 -26.857 1.00 90.06 232 SER A O 1
ATOM 1953 N N . LYS A 1 233 ? 4.037 -1.481 -26.191 1.00 89.56 233 LYS A N 1
ATOM 1954 C CA . LYS A 1 233 ? 3.404 -1.313 -27.511 1.00 89.56 233 LYS A CA 1
ATOM 1955 C C . LYS A 1 233 ? 3.397 0.140 -27.980 1.00 89.56 233 LYS A C 1
ATOM 1957 O O . LYS A 1 233 ? 3.648 0.415 -29.151 1.00 89.56 233 LYS A O 1
ATOM 1962 N N . ASP A 1 234 ? 3.089 1.075 -27.085 1.00 87.31 234 ASP A N 1
ATOM 1963 C CA . ASP A 1 234 ? 3.093 2.504 -27.409 1.00 87.31 234 ASP A CA 1
ATOM 1964 C C . ASP A 1 234 ? 4.507 3.022 -27.693 1.00 87.31 234 ASP A C 1
ATOM 1966 O O . ASP A 1 234 ? 4.678 3.967 -28.464 1.00 87.31 234 ASP A O 1
ATOM 1970 N N . PHE A 1 235 ? 5.521 2.400 -27.091 1.00 85.88 235 PHE A N 1
ATOM 1971 C CA . PHE A 1 235 ? 6.920 2.673 -27.386 1.00 85.88 235 PHE A CA 1
ATOM 1972 C C . PHE A 1 235 ? 7.321 2.167 -28.778 1.00 85.88 235 PHE A C 1
ATOM 1974 O O . PHE A 1 235 ? 7.873 2.942 -29.555 1.00 85.88 235 PHE A O 1
ATOM 1981 N N . GLU A 1 236 ? 6.969 0.928 -29.135 1.00 84.00 236 GLU A N 1
ATOM 1982 C CA . GLU A 1 236 ? 7.230 0.359 -30.469 1.00 84.00 236 GLU A CA 1
ATOM 1983 C C . GLU A 1 236 ? 6.594 1.195 -31.590 1.00 84.00 236 GLU A C 1
ATOM 1985 O O . GLU A 1 236 ? 7.249 1.511 -32.580 1.00 84.00 236 GLU A O 1
ATOM 1990 N N . LYS A 1 237 ? 5.347 1.649 -31.405 1.00 80.25 237 LYS A N 1
ATOM 1991 C CA . LYS A 1 237 ? 4.651 2.517 -32.374 1.00 80.25 237 LYS A CA 1
ATOM 1992 C C . LYS A 1 237 ? 5.296 3.886 -32.584 1.00 80.25 237 LYS A C 1
ATOM 1994 O O . LYS A 1 237 ? 4.995 4.525 -33.578 1.00 80.25 237 LYS A O 1
ATOM 1999 N N . LYS A 1 238 ? 6.090 4.382 -31.631 1.00 74.06 238 LYS A N 1
ATOM 2000 C CA . LYS A 1 238 ? 6.785 5.676 -31.752 1.00 74.06 238 LYS A CA 1
ATOM 2001 C C . LYS A 1 238 ? 8.135 5.562 -32.458 1.00 74.06 238 LYS A C 1
ATOM 2003 O O . LYS A 1 238 ? 8.718 6.592 -32.780 1.00 74.06 238 LYS A O 1
ATOM 2008 N N . ILE A 1 239 ? 8.653 4.344 -32.609 1.00 63.00 239 ILE A N 1
ATOM 2009 C CA . ILE A 1 239 ? 9.935 4.067 -33.268 1.00 63.00 239 ILE A CA 1
ATOM 2010 C C . ILE A 1 239 ? 9.742 3.817 -34.772 1.00 63.00 239 ILE A C 1
ATOM 2012 O O . ILE A 1 239 ? 10.664 4.084 -35.540 1.00 63.00 239 ILE A O 1
ATOM 2016 N N . ILE A 1 240 ? 8.565 3.324 -35.174 1.00 48.31 240 ILE A N 1
ATOM 2017 C CA . ILE A 1 240 ? 8.137 3.132 -36.573 1.00 48.31 240 ILE A CA 1
ATOM 2018 C C . ILE A 1 240 ? 7.558 4.439 -37.117 1.00 48.31 240 ILE A C 1
ATOM 2020 O O . ILE A 1 240 ? 7.895 4.786 -38.269 1.00 48.31 240 ILE A O 1
#